Protein AF-A0A256Y3J3-F1 (afdb_monomer_lite)

Sequence (240 aa):
MWKKATSPLIAGVLYFAIIMGAISIILSVIYPFVEDSKNQIAINYARKNIADIDSIISSIALQEQDAAKIIDLYVSNGKYKIDEGKNAVYFQTNVSPNIFSTRFRTKTGNVFFGTQLNSESIEYDDYFILENSYLIVNISKKGNDENYQDINTSKIINSIYFKEKKLYLYQQNISIIPDNCIDQESGIGYVYLKEKGFFLPRAIAVARMIKANNNASFDIYFELPSDSDFLLIYLKNYNI

Radius of gyration: 27.64 Å; chains: 1; bounding box: 91×54×65 Å

Foldseek 3Di:
DDPPPPDVVNVVVVVVVVVVVVVVVVCVVVVLVVQQVQVVVQVVLQVVQVVVVVVVVVVVVPDDPPDDDDDDRDHGAWDWDQDVVQRDIHTDHDHDCVNDPALDWDDDPPDIDHHLLQWFWADDPFWIWTDAPFKTWIAGWAADPVGKDKAQQLPGTAWIQGPVVRDIDGSPPDQDAPPPLVPWSIAIFTKDWPDHGGSHQKTKIWTWGCQTPVRWTKIWIFIGGRPDNDTDTDIDPTDD

Structure (mmCIF, N/CA/C/O backbone):
data_AF-A0A256Y3J3-F1
#
_entry.id   AF-A0A256Y3J3-F1
#
loop_
_atom_site.group_PDB
_atom_site.id
_atom_site.type_symbol
_atom_site.label_atom_id
_atom_site.label_alt_id
_atom_site.label_comp_id
_atom_site.label_asym_id
_atom_site.label_entity_id
_atom_site.label_seq_id
_atom_site.pdbx_PDB_ins_code
_atom_site.Cartn_x
_atom_site.Cartn_y
_atom_site.Cartn_z
_atom_site.occupancy
_atom_site.B_iso_or_equiv
_atom_site.auth_seq_id
_atom_site.auth_comp_id
_atom_site.auth_asym_id
_atom_site.auth_atom_id
_atom_site.pdbx_PDB_model_num
ATOM 1 N N . MET A 1 1 ? -66.620 37.741 0.878 1.00 43.69 1 MET A N 1
ATOM 2 C CA . MET A 1 1 ? -66.212 37.276 2.225 1.00 43.69 1 MET A CA 1
ATOM 3 C C . MET A 1 1 ? -65.979 35.772 2.192 1.00 43.69 1 MET A C 1
ATOM 5 O O . MET A 1 1 ? -66.941 35.022 2.228 1.00 43.69 1 MET A O 1
ATOM 9 N N . TRP A 1 2 ? -64.731 35.318 2.076 1.00 42.31 2 TRP A N 1
ATOM 10 C CA . TRP A 1 2 ? -64.394 33.895 2.204 1.00 42.31 2 TRP A CA 1
ATOM 11 C C . TRP A 1 2 ? -63.902 33.641 3.631 1.00 42.31 2 TRP A C 1
ATOM 13 O O . TRP A 1 2 ? -62.757 33.945 3.959 1.00 42.31 2 TRP A O 1
ATOM 23 N N . LYS A 1 3 ? -64.771 33.116 4.501 1.00 51.88 3 LYS A N 1
ATOM 24 C CA . LYS A 1 3 ? -64.344 32.573 5.796 1.00 51.88 3 LYS A CA 1
ATOM 25 C C . LYS A 1 3 ? -63.744 31.190 5.545 1.00 51.88 3 LYS A C 1
ATOM 27 O O . LYS A 1 3 ? -64.473 30.215 5.402 1.00 51.88 3 LYS A O 1
ATOM 32 N N . LYS A 1 4 ? -62.413 31.106 5.485 1.00 51.19 4 LYS A N 1
ATOM 33 C CA . LYS A 1 4 ? -61.706 29.825 5.592 1.00 51.19 4 LYS A CA 1
ATOM 34 C C . LYS A 1 4 ? -61.768 29.374 7.051 1.00 51.19 4 LYS A C 1
ATOM 36 O O . LYS A 1 4 ? -60.967 29.810 7.868 1.00 51.19 4 LYS A O 1
ATOM 41 N N . ALA A 1 5 ? -62.730 28.520 7.378 1.00 52.66 5 ALA A N 1
ATOM 42 C CA . ALA A 1 5 ? -62.676 27.714 8.589 1.00 52.66 5 ALA A CA 1
ATOM 43 C C . ALA A 1 5 ? -61.784 26.498 8.299 1.00 52.66 5 ALA A C 1
ATOM 45 O O . ALA A 1 5 ? -62.268 25.410 7.998 1.00 52.66 5 ALA A O 1
ATOM 46 N N . THR A 1 6 ? -60.463 26.684 8.304 1.00 58.53 6 THR A N 1
ATOM 47 C CA . THR A 1 6 ? -59.546 25.542 8.396 1.00 58.53 6 THR A CA 1
ATOM 48 C C . THR A 1 6 ? -59.779 24.888 9.751 1.00 58.53 6 THR A C 1
ATOM 50 O O . THR A 1 6 ? -59.551 25.521 10.780 1.00 58.53 6 THR A O 1
ATOM 53 N N . SER A 1 7 ? -60.295 23.654 9.746 1.00 75.19 7 SER A N 1
ATOM 54 C CA . SER A 1 7 ? -60.542 22.873 10.961 1.00 75.19 7 SER A CA 1
ATOM 55 C C . SER A 1 7 ? -59.295 22.904 11.862 1.00 75.19 7 SER A C 1
ATOM 57 O O . SER A 1 7 ? -58.202 22.634 11.353 1.00 75.19 7 SER A O 1
ATOM 59 N N . PRO A 1 8 ? -59.420 23.209 13.170 1.00 80.50 8 PRO A N 1
ATOM 60 C CA . PRO A 1 8 ? -58.299 23.227 14.119 1.00 80.50 8 PRO A CA 1
ATOM 61 C C . PRO A 1 8 ? -57.437 21.958 14.069 1.00 80.50 8 PRO A C 1
ATOM 63 O O . PRO A 1 8 ? -56.230 22.004 14.293 1.00 80.50 8 PRO A O 1
ATOM 66 N N . LEU A 1 9 ? -58.051 20.835 13.695 1.00 80.62 9 LEU A N 1
ATOM 67 C CA . LEU A 1 9 ? -57.404 19.540 13.520 1.00 80.62 9 LEU A CA 1
ATOM 68 C C . LEU A 1 9 ? -56.400 19.548 12.349 1.00 80.62 9 LEU A C 1
ATOM 70 O O . LEU A 1 9 ? -55.283 19.061 12.490 1.00 80.62 9 LEU A O 1
ATOM 74 N N . ILE A 1 10 ? -56.751 20.179 11.223 1.00 82.75 10 ILE A N 1
ATOM 75 C CA . ILE A 1 10 ? -55.871 20.312 10.047 1.00 82.75 10 ILE A CA 1
ATOM 76 C C . ILE A 1 10 ? -54.679 21.221 10.375 1.00 82.75 10 ILE A C 1
ATOM 78 O O . ILE A 1 10 ? -53.546 20.910 10.011 1.00 82.75 10 ILE A O 1
ATOM 82 N N . ALA A 1 11 ? -54.919 22.320 11.098 1.00 84.50 11 ALA A N 1
ATOM 83 C CA . ALA A 1 11 ? -53.854 23.220 11.535 1.00 84.50 11 ALA A CA 1
ATOM 84 C C . ALA A 1 11 ? -52.878 22.527 12.508 1.00 84.50 11 ALA A C 1
ATOM 86 O O . ALA A 1 11 ? -51.666 22.685 12.372 1.00 84.50 11 ALA A O 1
ATOM 87 N N . GLY A 1 12 ? -53.392 21.712 13.437 1.00 90.56 12 GLY A N 1
ATOM 88 C CA . GLY A 1 12 ? -52.572 20.931 14.368 1.00 90.56 12 GLY A CA 1
ATOM 89 C C . GLY A 1 12 ? -51.685 19.894 13.672 1.00 90.56 12 GLY A C 1
ATOM 90 O O . GLY A 1 12 ? -50.496 19.805 13.973 1.00 90.56 12 GLY A O 1
ATOM 91 N N . VAL A 1 13 ? -52.229 19.161 12.692 1.00 90.75 13 VAL A N 1
ATOM 92 C CA . VAL A 1 13 ? -51.455 18.187 11.899 1.00 90.75 13 VAL A CA 1
ATOM 93 C C . VAL A 1 13 ? -50.355 18.880 11.094 1.00 90.75 13 VAL A C 1
ATOM 95 O O . VAL A 1 13 ? -49.221 18.403 11.074 1.00 90.75 13 VAL A O 1
ATOM 98 N N . LEU A 1 14 ? -50.654 20.025 10.472 1.00 89.38 14 LEU A N 1
ATOM 99 C CA . LEU A 1 14 ? -49.665 20.780 9.701 1.00 89.38 14 LEU A CA 1
ATOM 100 C C . LEU A 1 14 ? -48.525 21.297 10.592 1.00 89.38 14 LEU A C 1
ATOM 102 O O . LEU A 1 14 ? -47.359 21.181 10.225 1.00 89.38 14 LEU A O 1
ATOM 106 N N . TYR A 1 15 ? -48.847 21.817 11.778 1.00 94.62 15 TYR A N 1
ATOM 107 C CA . TYR A 1 15 ? -47.847 22.267 12.748 1.00 94.62 15 TYR A CA 1
ATOM 108 C C . TYR A 1 15 ? -46.927 21.122 13.195 1.00 94.62 15 TYR A C 1
ATOM 110 O O . TYR A 1 15 ? -45.704 21.268 13.197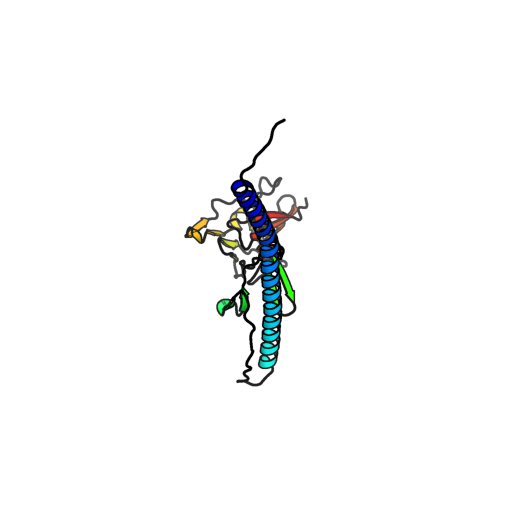 1.00 94.62 15 TYR A O 1
ATOM 118 N N . PHE A 1 16 ? -47.501 19.956 13.498 1.00 95.12 16 PHE A N 1
ATOM 119 C CA . PHE A 1 16 ? -4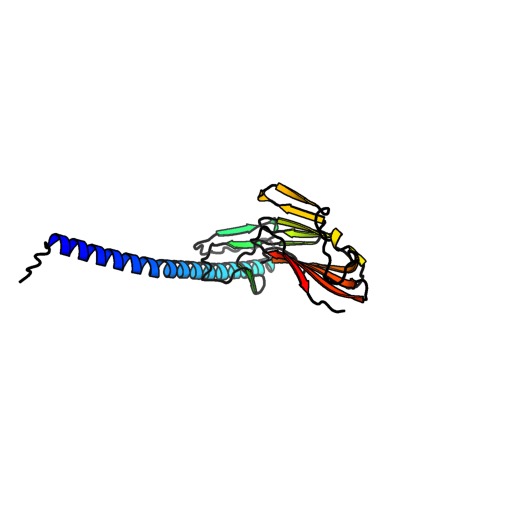6.727 18.772 13.866 1.00 95.12 16 PHE A CA 1
ATOM 120 C C . PHE A 1 16 ? -45.820 18.294 12.724 1.00 95.12 16 PHE A C 1
ATOM 122 O O . PHE A 1 16 ? -44.653 17.978 12.954 1.00 95.12 16 PHE A O 1
ATOM 129 N N . ALA A 1 17 ? -46.320 18.302 11.484 1.00 94.69 17 ALA A N 1
ATOM 130 C CA . ALA A 1 17 ? -45.533 17.950 10.306 1.00 94.69 17 ALA A CA 1
ATOM 131 C C . ALA A 1 17 ? -44.342 18.901 10.101 1.00 94.69 17 ALA A C 1
ATOM 133 O O . ALA A 1 17 ? -43.240 18.444 9.801 1.00 94.69 17 ALA A O 1
ATOM 134 N N . ILE A 1 18 ? -44.533 20.207 10.321 1.00 95.56 18 ILE A N 1
ATOM 135 C CA . ILE A 1 18 ? -43.453 21.201 10.239 1.00 95.56 18 ILE A CA 1
ATOM 136 C C . ILE A 1 18 ? -42.392 20.944 11.317 1.00 95.56 18 ILE A C 1
ATOM 138 O O . ILE A 1 18 ? -41.203 20.958 11.004 1.00 95.56 18 ILE A O 1
ATOM 142 N N . ILE A 1 19 ? -42.794 20.658 12.562 1.00 97.00 19 ILE A N 1
ATOM 143 C CA . ILE A 1 19 ? -41.848 20.344 13.646 1.00 97.00 19 ILE A CA 1
ATOM 144 C C . ILE A 1 19 ? -41.060 19.072 13.336 1.00 97.00 19 ILE A C 1
ATOM 146 O O . ILE A 1 19 ? -39.834 19.074 13.436 1.00 97.00 19 ILE A O 1
ATOM 150 N N . MET A 1 20 ? -41.740 17.995 12.935 1.00 95.94 20 MET A N 1
ATOM 151 C CA . MET A 1 20 ? -41.073 16.741 12.578 1.00 95.94 20 MET A CA 1
ATOM 152 C C . MET A 1 20 ? -40.119 16.928 11.396 1.00 95.94 20 MET A C 1
ATOM 154 O O . MET A 1 20 ? -39.011 16.387 11.408 1.00 95.94 20 MET A O 1
ATOM 158 N N . GLY A 1 21 ? -40.506 17.746 10.413 1.00 96.12 21 GLY A N 1
ATOM 159 C CA . GLY A 1 21 ? -39.636 18.147 9.311 1.00 96.12 21 GLY A CA 1
ATOM 160 C C . GLY A 1 21 ? -38.391 18.888 9.801 1.00 96.12 21 GLY A C 1
ATOM 161 O O . GLY A 1 21 ? -37.277 18.515 9.441 1.00 96.12 21 GLY A O 1
ATOM 162 N N . ALA A 1 22 ? -38.556 19.878 10.680 1.00 95.75 22 ALA A N 1
ATOM 163 C CA . ALA A 1 22 ? -37.445 20.642 11.243 1.00 95.75 22 ALA A CA 1
ATOM 164 C C . ALA A 1 22 ? -36.471 19.758 12.043 1.00 95.75 22 ALA A C 1
ATOM 166 O O . ALA A 1 22 ? -35.262 19.833 11.829 1.00 95.75 22 ALA A O 1
ATOM 167 N N . ILE A 1 23 ? -36.983 18.874 12.908 1.00 95.50 23 ILE A N 1
ATOM 168 C CA . ILE A 1 23 ? -36.160 17.925 13.678 1.00 95.50 23 ILE A CA 1
ATOM 169 C C . ILE A 1 23 ? -35.392 16.994 12.735 1.00 95.50 23 ILE A C 1
ATOM 171 O O . ILE A 1 23 ? -34.198 16.775 12.928 1.00 95.50 23 ILE A O 1
ATOM 175 N N . SER A 1 24 ? -36.051 16.484 11.693 1.00 95.31 24 SER A N 1
ATOM 176 C CA . SER A 1 24 ? -35.421 15.580 10.724 1.00 95.31 24 SER A CA 1
ATOM 177 C C . SER A 1 24 ? -34.282 16.261 9.964 1.00 95.31 24 SER A C 1
ATOM 179 O O . SER A 1 24 ? -33.221 15.662 9.785 1.00 95.31 24 SER A O 1
ATOM 181 N N . ILE A 1 25 ? -34.457 17.528 9.571 1.00 93.75 25 ILE A N 1
ATOM 182 C CA . ILE A 1 25 ? -33.403 18.316 8.917 1.00 93.75 25 ILE A CA 1
ATOM 183 C C . ILE A 1 25 ? -32.220 18.512 9.870 1.00 93.75 25 ILE A C 1
ATOM 185 O O . ILE A 1 25 ? -31.079 18.262 9.489 1.00 93.75 25 ILE A O 1
ATOM 189 N N . ILE A 1 26 ? -32.484 18.899 11.122 1.00 94.50 26 ILE A N 1
ATOM 190 C CA . ILE A 1 26 ? -31.440 19.110 12.135 1.00 94.50 26 ILE A CA 1
ATOM 191 C C . ILE A 1 26 ? -30.650 17.822 12.380 1.00 94.50 26 ILE A C 1
ATOM 193 O O . ILE A 1 26 ? -29.421 17.844 12.345 1.00 94.50 26 ILE A O 1
ATOM 197 N N . LEU A 1 27 ? -31.331 16.692 12.586 1.00 93.12 27 LEU A N 1
ATOM 198 C CA . LEU A 1 27 ? -30.672 15.400 12.791 1.00 93.12 27 LEU A CA 1
ATOM 199 C C . LEU A 1 27 ? -29.821 15.003 11.583 1.00 93.12 27 LEU A C 1
ATOM 201 O O . LEU A 1 27 ? -28.698 14.540 11.766 1.00 93.12 27 LEU A O 1
ATOM 205 N N . SER A 1 28 ? -30.310 15.249 10.366 1.00 91.88 28 SER A N 1
ATOM 206 C CA . SER A 1 28 ? -29.567 14.954 9.134 1.00 91.88 28 SER A CA 1
ATOM 207 C C . SER A 1 28 ? -28.271 15.766 9.014 1.00 91.88 28 SER A C 1
ATOM 209 O O . SER A 1 28 ? -27.303 15.281 8.437 1.00 91.88 28 SER A O 1
ATOM 211 N N . VAL A 1 29 ? -28.229 16.978 9.579 1.00 90.94 29 VAL A N 1
ATOM 212 C CA . VAL A 1 29 ? -27.034 17.840 9.579 1.00 90.94 29 VAL A CA 1
ATOM 213 C C . VAL A 1 29 ? -26.093 17.515 10.744 1.00 90.94 29 VAL A C 1
ATOM 215 O O . VAL A 1 29 ? -24.879 17.472 10.561 1.00 90.94 29 VAL A O 1
ATOM 218 N N . ILE A 1 30 ? -26.625 17.272 11.946 1.00 92.75 30 ILE A N 1
ATOM 219 C CA . ILE A 1 30 ? -25.812 17.061 13.155 1.00 92.75 30 ILE A CA 1
ATOM 220 C C . ILE A 1 30 ? -25.186 15.664 13.183 1.00 92.75 30 ILE A C 1
ATOM 222 O O . ILE A 1 30 ? -24.037 15.516 13.598 1.00 92.75 30 ILE A O 1
ATOM 226 N N . TYR A 1 31 ? -25.916 14.637 12.748 1.00 90.94 31 TYR A N 1
ATOM 227 C CA . TYR A 1 31 ? -25.446 13.254 12.799 1.00 90.94 31 TYR A CA 1
ATOM 228 C C . TYR A 1 31 ? -24.086 13.024 12.108 1.00 90.94 31 TYR A C 1
ATOM 230 O O . TYR A 1 31 ? -23.195 12.491 12.775 1.00 90.94 31 TYR A O 1
ATOM 238 N N . PRO A 1 32 ? -23.852 13.454 10.846 1.00 89.19 32 PRO A N 1
ATOM 239 C CA . PRO A 1 32 ? -22.548 13.268 10.203 1.00 89.19 32 PRO A CA 1
ATOM 240 C C . PRO A 1 32 ? -21.420 13.994 10.945 1.00 89.19 32 PRO A C 1
ATOM 242 O O . PRO A 1 32 ? -20.335 13.442 11.090 1.00 89.19 32 PRO A O 1
ATOM 245 N N . PHE A 1 33 ? -21.681 15.183 11.499 1.00 88.31 33 PHE A N 1
ATOM 246 C CA . PHE A 1 33 ? -20.686 15.927 12.275 1.00 88.31 33 PHE A CA 1
ATOM 247 C C . PHE A 1 33 ? -20.278 15.198 13.567 1.00 88.31 33 PHE A C 1
ATOM 249 O O . PHE A 1 33 ? -19.095 15.142 13.918 1.00 88.31 33 PHE A O 1
ATOM 256 N N . VAL A 1 34 ? -21.251 14.622 14.281 1.00 89.56 34 VAL A N 1
ATOM 257 C CA . VAL A 1 34 ? -20.991 13.835 15.496 1.00 89.56 34 VAL A CA 1
ATOM 258 C C . VAL A 1 34 ? -20.195 12.575 15.161 1.00 89.56 34 VAL A C 1
ATOM 260 O O . VAL A 1 34 ? -19.263 12.233 15.889 1.00 89.56 34 VAL A O 1
ATOM 263 N N . GLU A 1 35 ? -20.530 11.903 14.062 1.00 88.81 35 GLU A N 1
ATOM 264 C CA . GLU A 1 35 ? -19.827 10.698 13.625 1.00 88.81 35 GLU A CA 1
ATOM 265 C C . GLU A 1 35 ? -18.385 11.001 13.193 1.00 88.81 35 GLU A C 1
ATOM 267 O O . GLU A 1 35 ? -17.448 10.332 13.634 1.00 88.81 35 GLU A O 1
ATOM 272 N N . ASP A 1 36 ? -18.174 12.073 12.428 1.00 88.31 36 ASP A N 1
ATOM 273 C CA . ASP A 1 36 ? -16.837 12.522 12.038 1.00 88.31 36 ASP A CA 1
ATOM 274 C C . ASP A 1 36 ? -15.989 12.894 13.264 1.00 88.31 36 ASP A C 1
ATOM 276 O O . ASP A 1 36 ? -14.815 12.525 13.348 1.00 88.31 36 ASP A O 1
ATOM 280 N N . SER A 1 37 ? -16.595 13.541 14.265 1.00 88.69 37 SER A N 1
ATOM 281 C CA . SER A 1 37 ? -15.929 13.870 15.532 1.00 88.69 37 SER A CA 1
ATOM 282 C C . SER A 1 37 ? -15.516 12.615 16.306 1.00 88.69 37 SER A C 1
ATOM 284 O O . SER A 1 37 ? -14.381 12.523 16.776 1.00 88.69 37 SER A O 1
ATOM 286 N N . LYS A 1 38 ? -16.399 11.611 16.406 1.00 89.38 38 LYS A N 1
ATOM 287 C CA . LYS A 1 38 ? -16.073 10.319 17.036 1.00 89.38 38 LYS A CA 1
ATOM 288 C C . LYS A 1 38 ? -14.922 9.616 16.319 1.00 89.38 38 LYS A C 1
ATOM 290 O O . LYS A 1 38 ? -14.022 9.105 16.983 1.00 89.38 38 LYS A O 1
ATOM 295 N N . ASN A 1 39 ? -14.919 9.630 14.988 1.00 88.81 39 ASN A N 1
ATOM 296 C CA . ASN A 1 39 ? -13.865 9.019 14.179 1.00 88.81 39 ASN A CA 1
ATOM 297 C C . ASN A 1 39 ? -12.517 9.736 14.347 1.00 88.81 39 ASN A C 1
ATOM 299 O O . ASN A 1 39 ? -11.489 9.080 14.509 1.00 88.81 39 ASN A O 1
ATOM 303 N N . GLN A 1 40 ? -12.500 11.071 14.392 1.00 88.88 40 GLN A N 1
ATOM 304 C CA . GLN A 1 40 ? -11.277 11.834 14.668 1.00 88.88 40 GLN A CA 1
ATOM 305 C C . GLN A 1 40 ? -10.718 11.543 16.065 1.00 88.88 40 GLN A C 1
ATOM 307 O O . GLN A 1 40 ? -9.516 11.319 16.217 1.00 88.88 40 GLN A O 1
ATOM 312 N N . ILE A 1 41 ? -11.587 11.499 17.078 1.00 90.06 41 ILE A N 1
ATOM 313 C CA . ILE A 1 41 ? -11.208 11.133 18.447 1.00 90.06 41 ILE A CA 1
ATOM 314 C C . ILE A 1 41 ? -10.616 9.719 18.468 1.00 90.06 41 ILE A C 1
ATOM 316 O O . ILE A 1 41 ? -9.539 9.512 19.029 1.00 90.06 41 ILE A O 1
ATOM 320 N N . ALA A 1 42 ? -11.272 8.765 17.803 1.00 90.19 42 ALA A N 1
ATOM 321 C CA . ALA A 1 42 ? -10.811 7.387 17.716 1.00 90.19 42 ALA A CA 1
ATOM 322 C C . ALA A 1 42 ? -9.408 7.277 17.102 1.00 90.19 42 ALA A C 1
ATOM 324 O O . ALA A 1 42 ? -8.535 6.594 17.635 1.00 90.19 42 ALA A O 1
ATOM 325 N N . ILE A 1 43 ? -9.163 8.015 16.021 1.00 90.00 43 ILE A N 1
ATOM 326 C CA . ILE A 1 43 ? -7.875 8.050 15.323 1.00 90.00 43 ILE A CA 1
ATOM 327 C C . ILE A 1 43 ? -6.787 8.701 16.169 1.00 90.00 43 ILE A C 1
ATOM 329 O O . ILE A 1 43 ? -5.654 8.223 16.177 1.00 90.00 43 ILE A O 1
ATOM 333 N N . ASN A 1 44 ? -7.107 9.767 16.899 1.00 89.94 44 ASN A N 1
ATOM 334 C CA . ASN A 1 44 ? -6.146 10.417 17.784 1.00 89.94 44 ASN A CA 1
ATOM 335 C C . ASN A 1 44 ? -5.740 9.497 18.941 1.00 89.94 44 ASN A C 1
ATOM 337 O O . ASN A 1 44 ? -4.546 9.375 19.221 1.00 89.94 44 ASN A O 1
ATOM 341 N N . TYR A 1 45 ? -6.695 8.788 19.553 1.00 91.56 45 TYR A N 1
ATOM 342 C CA . TYR A 1 45 ? -6.376 7.752 20.537 1.00 91.56 45 TYR A CA 1
ATOM 343 C C . TYR A 1 45 ? -5.565 6.617 19.922 1.00 91.56 45 TYR A C 1
ATOM 345 O O . TYR A 1 45 ? -4.577 6.195 20.512 1.00 91.56 45 TYR A O 1
ATOM 353 N N . ALA A 1 46 ? -5.912 6.169 18.715 1.00 92.00 46 ALA A N 1
ATOM 354 C CA . ALA A 1 46 ? -5.163 5.124 18.038 1.00 92.00 46 ALA A CA 1
ATOM 355 C C . ALA A 1 46 ? -3.711 5.527 17.755 1.00 92.00 46 ALA A C 1
ATOM 357 O O . ALA A 1 46 ? -2.805 4.745 18.026 1.00 92.00 46 ALA A O 1
ATOM 358 N N . ARG A 1 47 ? -3.478 6.752 17.268 1.00 90.62 47 ARG A N 1
ATOM 359 C CA . ARG A 1 47 ? -2.129 7.299 17.054 1.00 90.62 47 ARG A CA 1
ATOM 360 C C . ARG A 1 47 ? -1.332 7.345 18.350 1.00 90.62 47 ARG A C 1
ATOM 362 O O . ARG A 1 47 ? -0.183 6.920 18.351 1.00 90.62 47 ARG A O 1
ATOM 369 N N . LYS A 1 48 ? -1.948 7.829 19.434 1.00 91.31 48 LYS A N 1
ATOM 370 C CA . LYS A 1 48 ? -1.315 7.862 20.754 1.00 91.31 48 LYS A CA 1
ATOM 371 C C . LYS A 1 48 ? -0.956 6.450 21.222 1.00 91.31 48 LYS A C 1
ATOM 373 O O . LYS A 1 48 ? 0.204 6.189 21.487 1.00 91.31 48 LYS A O 1
ATOM 378 N N . ASN A 1 49 ? -1.917 5.531 21.214 1.00 93.12 49 ASN A N 1
ATOM 379 C CA . ASN A 1 49 ? -1.717 4.144 21.629 1.00 93.12 49 ASN A CA 1
ATOM 380 C C . ASN A 1 49 ? -0.610 3.443 20.822 1.00 93.12 49 ASN A C 1
ATOM 382 O O . ASN A 1 49 ? 0.201 2.732 21.397 1.00 93.12 49 ASN A O 1
ATOM 386 N N . ILE A 1 50 ? -0.555 3.631 19.497 1.00 92.75 50 ILE A N 1
ATOM 387 C CA . ILE A 1 50 ? 0.498 3.032 18.659 1.00 92.75 50 ILE A CA 1
ATOM 388 C C . ILE A 1 50 ? 1.871 3.655 18.957 1.00 92.75 50 ILE A C 1
ATOM 390 O O . ILE A 1 50 ? 2.861 2.931 18.993 1.00 92.75 50 ILE A O 1
ATOM 394 N N . ALA A 1 51 ? 1.944 4.964 19.209 1.00 91.12 51 ALA A N 1
ATOM 395 C CA . ALA A 1 51 ? 3.188 5.611 19.630 1.00 91.12 51 ALA A CA 1
ATOM 396 C C . ALA A 1 51 ? 3.646 5.136 21.022 1.00 91.12 51 ALA A C 1
ATOM 398 O O . ALA A 1 51 ? 4.833 4.887 21.227 1.00 91.12 51 ALA A O 1
ATOM 399 N N . ASP A 1 52 ? 2.709 4.954 21.955 1.00 91.75 52 ASP A N 1
ATOM 400 C CA . ASP A 1 52 ? 2.982 4.412 23.288 1.00 91.75 52 ASP A CA 1
ATOM 401 C C . ASP A 1 52 ? 3.493 2.961 23.187 1.00 91.75 52 ASP A C 1
ATOM 403 O O . ASP A 1 52 ? 4.470 2.601 23.845 1.00 91.75 52 ASP A O 1
ATOM 407 N N . ILE A 1 53 ? 2.905 2.146 22.298 1.00 91.75 53 ILE A N 1
ATOM 408 C CA . ILE A 1 53 ? 3.388 0.792 21.982 1.00 91.75 53 ILE A CA 1
ATOM 409 C C . ILE A 1 53 ? 4.818 0.834 21.421 1.00 91.75 53 ILE A C 1
ATOM 411 O O . ILE A 1 53 ? 5.670 0.109 21.925 1.00 91.75 53 ILE A O 1
ATOM 415 N N . ASP A 1 54 ? 5.109 1.678 20.425 1.00 91.19 54 ASP A N 1
ATOM 416 C CA . ASP A 1 54 ? 6.455 1.801 19.830 1.00 91.19 54 ASP A CA 1
ATOM 417 C C . ASP A 1 54 ? 7.507 2.216 20.871 1.00 91.19 54 ASP A C 1
ATOM 419 O O . ASP A 1 54 ? 8.587 1.623 20.952 1.00 91.19 54 ASP A O 1
ATOM 423 N N . SER A 1 55 ? 7.170 3.177 21.738 1.00 90.38 55 SER A N 1
ATOM 424 C CA . SER A 1 55 ? 8.038 3.605 22.839 1.00 90.38 55 SER A CA 1
ATOM 425 C C . SER A 1 55 ? 8.306 2.470 23.829 1.00 90.38 55 SER A C 1
ATOM 427 O O . SER A 1 55 ? 9.447 2.255 24.249 1.00 90.38 55 SER A O 1
ATOM 429 N N . ILE A 1 56 ? 7.273 1.701 24.177 1.00 90.44 56 ILE A N 1
ATOM 430 C CA . ILE A 1 56 ? 7.393 0.591 25.119 1.00 90.44 56 ILE A CA 1
ATOM 431 C C . ILE A 1 56 ? 8.191 -0.564 24.518 1.00 90.44 56 ILE A C 1
ATOM 433 O O . ILE A 1 56 ? 9.112 -1.039 25.185 1.00 90.44 56 ILE A O 1
ATOM 437 N N . ILE A 1 57 ? 7.924 -0.953 23.269 1.00 88.69 57 ILE A N 1
ATOM 438 C CA . ILE A 1 57 ? 8.705 -1.964 22.541 1.00 88.69 57 ILE A CA 1
ATOM 439 C C . ILE A 1 57 ? 10.176 -1.549 22.491 1.00 88.69 57 ILE A C 1
ATOM 441 O O . ILE A 1 57 ? 11.046 -2.334 22.861 1.00 88.69 57 ILE A O 1
ATOM 445 N N . SER A 1 58 ? 10.453 -0.294 22.128 1.00 88.44 58 SER A N 1
ATOM 446 C CA . SER A 1 58 ? 11.819 0.239 22.097 1.00 88.44 58 SER A CA 1
ATOM 447 C C . SER A 1 58 ? 12.487 0.184 23.473 1.00 88.44 58 SER A C 1
ATOM 449 O O . SER A 1 58 ? 13.663 -0.147 23.579 1.00 88.44 58 SER A O 1
ATOM 451 N N . SER A 1 59 ? 11.741 0.464 24.547 1.00 88.25 59 SER A N 1
ATOM 452 C CA . SER A 1 59 ? 12.271 0.395 25.912 1.00 88.25 59 SER A CA 1
ATOM 453 C C . SER A 1 59 ? 12.558 -1.034 26.381 1.00 88.25 59 SER A C 1
ATOM 455 O O . SER A 1 59 ? 13.534 -1.238 27.092 1.00 88.25 59 SER A O 1
ATOM 457 N N . ILE A 1 60 ? 11.732 -2.011 25.988 1.00 89.06 60 ILE A N 1
ATOM 458 C CA . ILE A 1 60 ? 11.913 -3.429 26.330 1.00 89.06 60 ILE A CA 1
ATOM 459 C C . ILE A 1 60 ? 13.086 -4.013 25.542 1.00 89.06 60 ILE A C 1
ATOM 461 O O . ILE A 1 60 ? 13.877 -4.759 26.103 1.00 89.06 60 ILE A O 1
ATOM 465 N N . ALA A 1 61 ? 13.259 -3.619 24.277 1.00 86.75 61 ALA A N 1
ATOM 466 C CA . ALA A 1 61 ? 14.380 -4.061 23.447 1.00 86.75 61 ALA A CA 1
ATOM 467 C C . ALA A 1 61 ? 15.762 -3.658 24.005 1.00 86.75 61 ALA A C 1
ATOM 469 O O . ALA A 1 61 ? 16.768 -4.252 23.629 1.00 86.75 61 ALA A O 1
ATOM 470 N N . LEU A 1 62 ? 15.814 -2.653 24.888 1.00 89.31 62 LEU A N 1
ATOM 471 C CA . LEU A 1 62 ? 17.026 -2.214 25.591 1.00 89.31 62 LEU A CA 1
ATOM 472 C C . LEU A 1 62 ? 17.202 -2.862 26.977 1.00 89.31 62 LEU A C 1
ATOM 474 O O . LEU A 1 62 ? 18.230 -2.645 27.616 1.00 89.31 62 LEU A O 1
ATOM 478 N N . GLN A 1 63 ? 16.198 -3.589 27.470 1.00 89.50 63 GLN A N 1
ATOM 479 C CA . GLN A 1 63 ? 16.225 -4.262 28.768 1.00 89.50 63 GLN A CA 1
ATOM 480 C C . GLN A 1 63 ? 16.730 -5.706 28.629 1.00 89.50 63 GLN A C 1
ATOM 482 O O . GLN A 1 63 ? 16.914 -6.220 27.527 1.00 89.50 63 GLN A O 1
ATOM 487 N N . GLU A 1 64 ? 17.002 -6.349 29.764 1.00 84.00 64 GLU A N 1
ATOM 488 C CA . GLU A 1 64 ? 17.429 -7.748 29.800 1.00 84.00 64 GLU A CA 1
ATOM 489 C C . GLU A 1 64 ? 16.330 -8.695 29.291 1.00 84.00 64 GLU A C 1
ATOM 491 O O . GLU A 1 64 ? 15.143 -8.353 29.228 1.00 84.00 64 GLU A O 1
ATOM 496 N N . GLN A 1 65 ? 16.749 -9.905 28.924 1.00 77.44 65 GLN A N 1
ATOM 497 C CA . GLN A 1 65 ? 15.860 -10.985 28.513 1.00 77.44 65 GLN A CA 1
ATOM 498 C C . GLN A 1 65 ? 14.786 -11.214 29.600 1.00 77.44 65 GLN A C 1
ATOM 500 O O . GLN A 1 65 ? 15.105 -11.211 30.784 1.00 77.44 65 GLN A O 1
ATOM 505 N N . ASP A 1 66 ? 13.522 -11.365 29.188 1.00 80.94 66 ASP A N 1
ATOM 506 C CA . ASP A 1 66 ? 12.311 -11.511 30.029 1.00 80.94 66 ASP A CA 1
ATOM 507 C C . ASP A 1 66 ? 11.670 -10.223 30.588 1.00 80.94 66 ASP A C 1
ATOM 509 O O . ASP A 1 66 ? 10.693 -10.285 31.342 1.00 80.94 66 ASP A O 1
ATOM 513 N N . ALA A 1 67 ? 12.124 -9.036 30.177 1.00 83.75 67 ALA A N 1
ATOM 514 C CA . ALA A 1 67 ? 11.422 -7.798 30.506 1.00 83.75 67 ALA A CA 1
ATOM 515 C C . ALA A 1 67 ? 10.026 -7.724 29.848 1.00 83.75 67 ALA A C 1
ATOM 517 O O . ALA A 1 67 ? 9.880 -7.796 28.628 1.00 83.75 67 ALA A O 1
ATOM 518 N N . ALA A 1 68 ? 8.988 -7.514 30.662 1.00 84.56 68 ALA A N 1
ATOM 519 C CA . ALA A 1 68 ? 7.609 -7.338 30.213 1.00 84.56 68 ALA A CA 1
ATOM 520 C C . ALA A 1 68 ? 7.017 -6.028 30.751 1.00 84.56 68 ALA A C 1
ATOM 522 O O . ALA A 1 68 ? 7.311 -5.609 31.873 1.00 84.56 68 ALA A O 1
ATOM 523 N N . LYS A 1 69 ? 6.143 -5.385 29.966 1.00 85.00 69 LYS A N 1
ATOM 524 C CA . LYS A 1 69 ? 5.361 -4.218 30.401 1.00 85.00 69 LYS A CA 1
ATOM 525 C C . LYS A 1 69 ? 3.896 -4.381 30.026 1.00 85.00 69 LYS A C 1
ATOM 527 O O . LYS A 1 69 ? 3.573 -4.937 28.980 1.00 85.00 69 LYS A O 1
ATOM 532 N N . ILE A 1 70 ? 3.024 -3.870 30.888 1.00 86.00 70 ILE A N 1
ATOM 533 C CA . ILE A 1 70 ? 1.577 -3.825 30.670 1.00 86.00 70 ILE A CA 1
ATOM 534 C C . ILE A 1 70 ? 1.227 -2.460 30.078 1.00 86.00 70 ILE A C 1
ATOM 536 O O . ILE A 1 70 ? 1.753 -1.440 30.525 1.00 86.00 70 ILE A O 1
ATOM 540 N N . ILE A 1 71 ? 0.353 -2.454 29.071 1.00 85.25 71 ILE A N 1
ATOM 541 C CA . ILE A 1 71 ? -0.133 -1.241 28.410 1.00 85.25 71 ILE A CA 1
ATOM 542 C C . ILE A 1 71 ? -1.655 -1.249 28.443 1.00 85.25 71 ILE A C 1
ATOM 544 O O . ILE A 1 71 ? -2.282 -2.188 27.951 1.00 85.25 71 ILE A O 1
ATOM 548 N N . ASP A 1 72 ? -2.238 -0.171 28.956 1.00 86.44 72 ASP A N 1
ATOM 549 C CA . ASP A 1 72 ? -3.673 0.061 28.879 1.00 86.44 72 ASP A CA 1
ATOM 550 C C . ASP A 1 72 ? -4.002 0.775 27.568 1.00 86.44 72 ASP A C 1
ATOM 552 O O . ASP A 1 72 ? -3.677 1.947 27.367 1.00 86.44 72 ASP A O 1
ATOM 556 N N . LEU A 1 73 ? -4.647 0.058 26.650 1.00 85.56 73 LEU A N 1
ATOM 557 C CA . LEU A 1 73 ? -5.045 0.601 25.356 1.00 85.56 73 LEU A CA 1
ATOM 558 C C . LEU A 1 73 ? -6.488 1.088 25.411 1.00 85.56 73 LEU A C 1
ATOM 560 O O . LEU A 1 73 ? -7.413 0.322 25.684 1.00 85.56 73 LEU A O 1
ATOM 564 N N . TYR A 1 74 ? -6.702 2.356 25.064 1.00 83.75 74 TYR A N 1
ATOM 565 C CA . TYR A 1 74 ? -8.056 2.851 24.851 1.00 83.75 74 TYR A CA 1
ATOM 566 C C . TYR A 1 74 ? -8.563 2.428 23.470 1.00 83.75 74 TYR A C 1
ATOM 568 O O . TYR A 1 74 ? -8.161 2.991 22.448 1.00 83.75 74 TYR A O 1
ATOM 576 N N . VAL A 1 75 ? -9.444 1.430 23.430 1.00 79.06 75 VAL A N 1
ATOM 577 C CA . VAL A 1 75 ? -10.057 0.965 22.183 1.00 79.06 75 VAL A CA 1
ATOM 578 C C . VAL A 1 75 ? -11.335 1.757 21.923 1.00 79.06 75 VAL A C 1
ATOM 580 O O . VAL A 1 75 ? -12.306 1.682 22.669 1.00 79.06 75 VAL A O 1
ATOM 583 N N . SER A 1 76 ? -11.319 2.530 20.845 1.00 80.38 76 SER A N 1
ATOM 584 C CA . SER A 1 76 ? -12.463 3.286 20.331 1.00 80.38 76 SER A CA 1
ATOM 585 C C . SER A 1 76 ? -13.041 2.592 19.086 1.00 80.38 76 SER A C 1
ATOM 587 O O . SER A 1 76 ? -12.755 1.419 18.853 1.00 80.38 76 SER A O 1
ATOM 589 N N . ASN A 1 77 ? -13.868 3.279 18.288 1.00 84.56 77 ASN A N 1
ATOM 590 C CA . ASN A 1 77 ? -14.479 2.733 17.070 1.00 84.56 77 ASN A CA 1
ATOM 591 C C . ASN A 1 77 ? -13.406 2.245 16.071 1.00 84.56 77 ASN A C 1
ATOM 593 O O . ASN A 1 77 ? -12.854 3.043 15.315 1.00 84.56 77 ASN A O 1
ATOM 597 N N . GLY A 1 78 ? -13.071 0.951 16.101 1.00 86.94 78 GLY A N 1
ATOM 598 C CA . GLY A 1 78 ? -12.019 0.327 15.294 1.00 86.94 78 GLY A CA 1
ATOM 599 C C . GLY A 1 78 ? -11.484 -0.963 15.918 1.00 86.94 78 GLY A C 1
ATOM 600 O O . GLY A 1 78 ? -12.064 -1.505 16.859 1.00 86.94 78 GLY A O 1
ATOM 601 N N . LYS A 1 79 ? -10.399 -1.502 15.355 1.00 91.38 79 LYS A N 1
ATOM 602 C CA . LYS A 1 79 ? -9.801 -2.778 15.777 1.00 91.38 79 LYS A CA 1
ATOM 603 C C . LYS A 1 79 ? -8.282 -2.707 15.722 1.00 91.38 79 LYS A C 1
ATOM 605 O O . LYS A 1 79 ? -7.727 -2.295 14.706 1.00 91.38 79 LYS A O 1
ATOM 610 N N . TYR A 1 80 ? -7.629 -3.168 16.783 1.00 91.62 80 TYR A N 1
ATOM 611 C CA . TYR A 1 80 ? -6.206 -3.489 16.748 1.00 91.62 80 TYR A CA 1
ATOM 612 C C . TYR A 1 80 ? -6.010 -4.875 16.149 1.00 91.62 80 TYR A C 1
ATOM 614 O O . TYR A 1 80 ? -6.782 -5.795 16.425 1.00 91.62 80 TYR A O 1
ATOM 622 N N . LYS A 1 81 ? -4.985 -5.013 15.319 1.00 92.38 81 LYS A N 1
ATOM 623 C CA . LYS A 1 81 ? -4.571 -6.273 14.718 1.00 92.38 81 LYS A CA 1
ATOM 624 C C . LYS A 1 81 ? -3.068 -6.422 14.864 1.00 92.38 81 LYS A C 1
ATOM 626 O O . LYS A 1 81 ? -2.330 -5.442 14.764 1.00 92.38 81 LYS A O 1
ATOM 631 N N . ILE A 1 82 ? -2.656 -7.659 15.087 1.00 92.12 82 ILE A N 1
ATOM 632 C CA . ILE A 1 82 ? -1.265 -8.087 15.062 1.00 92.12 82 ILE A CA 1
ATOM 633 C C . ILE A 1 82 ? -1.145 -8.998 13.848 1.00 92.12 82 ILE A C 1
ATOM 635 O O . ILE A 1 82 ? -1.932 -9.931 13.696 1.00 92.12 82 ILE A O 1
ATOM 639 N N . ASP A 1 83 ? -0.217 -8.676 12.961 1.00 90.75 83 ASP A N 1
ATOM 640 C CA . ASP A 1 83 ? 0.089 -9.463 11.775 1.00 90.75 83 ASP A CA 1
ATOM 641 C C . ASP A 1 83 ? 1.539 -9.924 11.882 1.00 90.75 83 ASP A C 1
ATOM 643 O O . ASP A 1 83 ? 2.473 -9.147 11.675 1.00 90.75 83 ASP A O 1
ATOM 647 N N . GLU A 1 84 ? 1.707 -11.188 12.271 1.00 88.25 84 GLU A N 1
ATOM 648 C CA . GLU A 1 84 ? 3.015 -11.820 12.455 1.00 88.25 84 GLU A CA 1
ATOM 649 C C . GLU A 1 84 ? 3.780 -11.922 11.133 1.00 88.25 84 GLU A C 1
ATOM 651 O O . GLU A 1 84 ? 4.988 -11.698 11.105 1.00 88.25 84 GLU A O 1
ATOM 656 N N . GLY A 1 85 ? 3.078 -12.174 10.022 1.00 86.50 85 GLY A N 1
ATOM 657 C CA . GLY A 1 85 ? 3.691 -12.270 8.696 1.00 86.50 85 GLY A CA 1
ATOM 658 C C . GLY A 1 85 ? 4.290 -10.943 8.232 1.00 86.50 85 GLY A C 1
ATOM 659 O O . GLY A 1 85 ? 5.307 -10.924 7.542 1.00 86.50 85 GLY A O 1
ATOM 660 N N . LYS A 1 86 ? 3.690 -9.825 8.654 1.00 85.88 86 LYS A N 1
ATOM 661 C CA . LYS A 1 86 ? 4.179 -8.465 8.377 1.00 85.88 86 LYS A CA 1
ATOM 662 C C . LYS A 1 86 ? 5.012 -7.876 9.515 1.00 85.88 86 LYS A C 1
ATOM 664 O O . LYS A 1 86 ? 5.489 -6.752 9.374 1.00 85.88 86 LYS A O 1
ATOM 669 N N . ASN A 1 87 ? 5.160 -8.605 10.625 1.00 88.50 87 ASN A N 1
ATOM 670 C CA . ASN A 1 87 ? 5.733 -8.132 11.885 1.00 88.50 87 ASN A CA 1
ATOM 671 C C . ASN A 1 87 ? 5.199 -6.740 12.284 1.00 88.50 87 ASN A C 1
ATOM 673 O O . ASN A 1 87 ? 5.961 -5.805 12.535 1.00 88.50 87 ASN A O 1
ATOM 677 N N . ALA A 1 88 ? 3.872 -6.577 12.253 1.00 89.88 88 ALA A N 1
ATOM 678 C CA . ALA A 1 88 ? 3.230 -5.277 12.411 1.00 89.88 88 ALA A CA 1
ATOM 679 C C . ALA A 1 88 ? 2.038 -5.322 13.370 1.00 89.88 88 ALA A C 1
ATOM 681 O O . ALA A 1 88 ? 1.172 -6.193 13.283 1.00 89.88 88 ALA A O 1
ATOM 682 N N . VAL A 1 89 ? 1.952 -4.307 14.229 1.00 91.88 89 VAL A N 1
ATOM 683 C CA . VAL A 1 89 ? 0.757 -3.997 15.020 1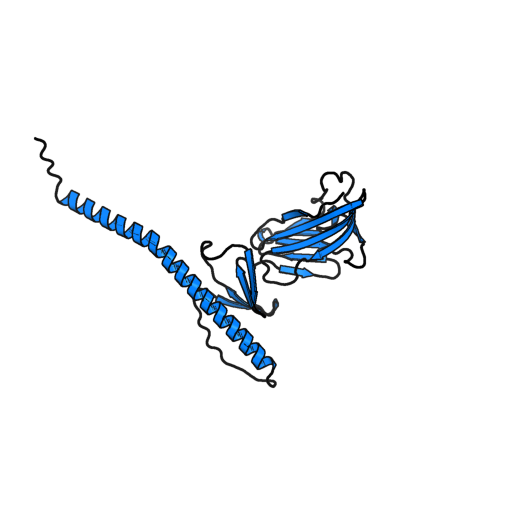.00 91.88 89 VAL A CA 1
ATOM 684 C C . VAL A 1 89 ? 0.112 -2.758 14.422 1.00 91.88 89 VAL A C 1
ATOM 686 O O . VAL A 1 89 ? 0.767 -1.730 14.256 1.00 91.88 89 VAL A O 1
ATOM 689 N N . TYR A 1 90 ? -1.172 -2.834 14.087 1.00 92.94 90 TYR A N 1
ATOM 690 C CA . TYR A 1 90 ? -1.877 -1.711 13.478 1.00 92.94 90 TYR A CA 1
ATOM 691 C C . TYR A 1 90 ? -3.308 -1.584 13.980 1.00 92.94 90 TYR A C 1
ATOM 693 O O . TYR A 1 90 ? -3.956 -2.550 14.381 1.00 92.94 90 TYR A O 1
ATOM 701 N N . PHE A 1 91 ? -3.808 -0.353 13.938 1.00 93.25 91 PHE A N 1
ATOM 702 C CA . PHE A 1 91 ? -5.202 -0.032 14.195 1.00 93.25 91 PHE A CA 1
ATOM 703 C C . PHE A 1 91 ? -5.915 0.235 12.873 1.00 93.25 91 PHE A C 1
ATOM 705 O O . PHE A 1 91 ? -5.432 1.000 12.040 1.00 93.25 91 PHE A O 1
ATOM 712 N N . GLN A 1 92 ? -7.083 -0.372 12.697 1.00 92.19 92 GLN A N 1
ATOM 713 C CA . GLN A 1 92 ? -7.922 -0.194 11.523 1.00 92.19 92 GLN A CA 1
ATOM 714 C C . GLN A 1 92 ? -9.305 0.298 11.943 1.00 92.19 92 GLN A C 1
ATOM 716 O O . GLN A 1 92 ? -9.947 -0.285 12.818 1.00 92.19 92 GLN A O 1
ATOM 721 N N . THR A 1 93 ? -9.791 1.339 11.274 1.00 91.56 93 THR A N 1
ATOM 722 C CA . THR A 1 93 ? -11.164 1.825 11.412 1.00 91.56 93 THR A CA 1
ATOM 723 C C . THR A 1 93 ? -11.700 2.320 10.074 1.00 91.56 93 THR A C 1
ATOM 725 O O . THR A 1 93 ? -10.926 2.651 9.174 1.00 91.56 93 THR A O 1
ATOM 728 N N . ASN A 1 94 ? -13.024 2.344 9.947 1.00 88.12 94 ASN A N 1
ATOM 729 C CA . ASN A 1 94 ? -13.710 2.900 8.791 1.00 88.12 94 ASN A CA 1
ATOM 730 C C . ASN A 1 94 ? -14.014 4.365 9.077 1.00 88.12 94 ASN A C 1
ATOM 732 O O . ASN A 1 94 ? -14.609 4.693 10.099 1.00 88.12 94 ASN A O 1
ATOM 736 N N . VAL A 1 95 ? -13.612 5.237 8.162 1.00 85.75 95 VAL A N 1
ATOM 737 C CA . VAL A 1 95 ? -13.805 6.681 8.285 1.00 85.75 95 VAL A CA 1
ATOM 738 C C . VAL A 1 95 ? -14.590 7.193 7.093 1.00 85.75 95 VAL A C 1
ATOM 740 O O . VAL A 1 95 ? -14.478 6.657 5.990 1.00 85.75 95 VAL A O 1
ATOM 743 N N . SER A 1 96 ? -15.362 8.252 7.312 1.00 80.75 96 SER A N 1
ATOM 744 C CA . SER A 1 96 ? -15.978 9.004 6.223 1.00 80.75 96 SER A CA 1
ATOM 745 C C . SER A 1 96 ? -14.890 9.613 5.321 1.00 80.75 96 SER A C 1
ATOM 747 O O . SER A 1 96 ? -13.883 10.114 5.840 1.00 80.75 96 SER A O 1
ATOM 749 N N . PRO A 1 97 ? -15.073 9.628 3.985 1.00 76.25 97 PRO A N 1
ATOM 750 C CA . PRO A 1 97 ? -14.113 10.223 3.050 1.00 76.25 97 PRO A CA 1
ATOM 751 C C . PRO A 1 97 ? -13.922 11.737 3.254 1.00 76.25 97 PRO A C 1
ATOM 753 O O . PRO A 1 97 ? -12.955 12.300 2.753 1.00 76.25 97 PRO A O 1
ATOM 756 N N . ASN A 1 98 ? -14.804 12.398 4.012 1.00 78.81 98 ASN A N 1
ATOM 757 C CA . ASN A 1 98 ? -14.710 13.831 4.301 1.00 78.81 98 ASN A CA 1
ATOM 758 C C . ASN A 1 98 ? -13.615 14.183 5.325 1.00 78.81 98 ASN A C 1
ATOM 760 O O . ASN A 1 98 ? -13.217 15.341 5.410 1.00 78.81 98 ASN A O 1
ATOM 764 N N . ILE A 1 99 ? -13.139 13.214 6.116 1.00 78.69 99 ILE A N 1
ATOM 765 C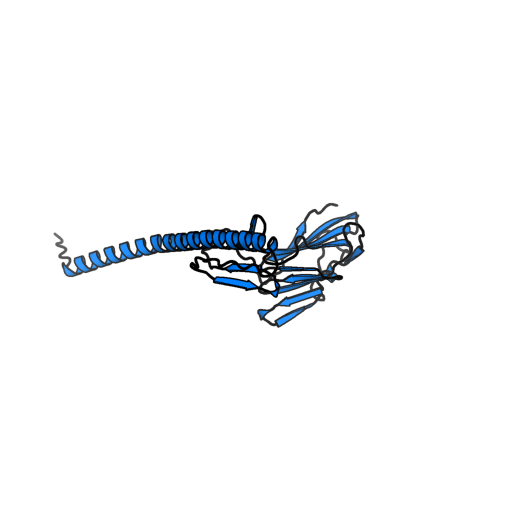 CA . ILE A 1 99 ? -12.186 13.474 7.210 1.00 78.69 99 ILE A CA 1
ATOM 766 C C . ILE A 1 99 ? -10.740 13.459 6.703 1.00 78.69 99 ILE A C 1
ATOM 768 O O . ILE A 1 99 ? -9.900 14.237 7.154 1.00 78.69 99 ILE A O 1
ATOM 772 N N . PHE A 1 100 ? -10.436 12.554 5.777 1.00 81.50 100 PHE A N 1
ATOM 773 C CA . PHE A 1 100 ? -9.082 12.294 5.312 1.00 81.50 100 PHE A CA 1
ATOM 774 C C . PHE A 1 100 ? -9.065 12.093 3.803 1.00 81.50 100 PHE A C 1
ATOM 776 O O . PHE A 1 100 ? -9.952 11.447 3.250 1.00 81.50 100 PHE A O 1
ATOM 783 N N . SER A 1 101 ? -8.013 12.584 3.143 1.00 82.94 101 SER A N 1
ATOM 784 C CA . SER A 1 101 ? -7.802 12.282 1.730 1.00 82.94 101 SER A CA 1
ATOM 785 C C . SER A 1 101 ? -7.648 10.774 1.522 1.00 82.94 101 SER A C 1
ATOM 787 O O . SER A 1 101 ? -7.253 10.026 2.417 1.00 82.94 101 SER A O 1
ATOM 789 N N . THR A 1 102 ? -7.985 10.292 0.334 1.00 84.06 102 THR A N 1
ATOM 790 C CA . THR A 1 102 ? -7.771 8.892 -0.039 1.00 84.06 102 THR A CA 1
ATOM 791 C C . THR A 1 102 ? -6.310 8.662 -0.422 1.00 84.06 102 THR A C 1
ATOM 793 O O . THR A 1 102 ? -5.696 9.534 -1.040 1.00 84.06 102 THR A O 1
ATOM 796 N N . ARG A 1 103 ? -5.774 7.468 -0.144 1.00 85.25 103 ARG A N 1
ATOM 797 C CA . ARG A 1 103 ? -4.464 6.996 -0.639 1.00 85.25 103 ARG A CA 1
ATOM 798 C C . ARG A 1 103 ? -3.275 7.872 -0.234 1.00 85.25 103 ARG A C 1
ATOM 800 O O . ARG A 1 103 ? -2.344 8.062 -1.020 1.00 85.25 103 ARG A O 1
ATOM 807 N N . PHE A 1 104 ? -3.274 8.394 0.987 1.00 87.00 104 PHE A N 1
ATOM 808 C CA . PHE A 1 104 ? -2.076 9.014 1.550 1.00 87.00 104 PHE A CA 1
ATOM 809 C C . PHE A 1 104 ? -1.486 8.137 2.643 1.00 87.00 104 PHE A C 1
ATOM 811 O O . PHE A 1 104 ? -2.168 7.333 3.279 1.00 87.00 104 PHE A O 1
ATOM 818 N N . ARG A 1 105 ? -0.196 8.348 2.875 1.00 91.44 105 ARG A N 1
ATOM 819 C CA . ARG A 1 105 ? 0.531 7.762 3.985 1.00 91.44 105 ARG A CA 1
ATOM 820 C C . ARG A 1 105 ? 1.550 8.772 4.486 1.00 91.44 105 ARG A C 1
ATOM 822 O O . ARG A 1 105 ? 2.297 9.346 3.699 1.00 91.44 105 ARG A O 1
ATOM 829 N N . THR A 1 106 ? 1.585 8.961 5.791 1.00 90.19 106 THR A N 1
ATOM 830 C CA . THR A 1 106 ? 2.585 9.739 6.515 1.00 90.19 106 THR A CA 1
ATOM 831 C C . THR A 1 106 ? 3.349 8.806 7.441 1.00 90.19 106 THR A C 1
ATOM 833 O O . THR A 1 106 ? 2.752 7.919 8.053 1.00 90.19 106 THR A O 1
ATOM 836 N N . LYS A 1 107 ? 4.659 9.012 7.555 1.00 89.94 107 LYS A N 1
ATOM 837 C CA . LYS A 1 107 ? 5.534 8.252 8.448 1.00 89.94 107 LYS A CA 1
ATOM 838 C C . LYS A 1 107 ? 6.066 9.174 9.541 1.00 89.94 107 LYS A C 1
ATOM 840 O O . LYS A 1 107 ? 6.518 10.278 9.243 1.00 89.94 107 LYS A O 1
ATOM 845 N N . THR A 1 108 ? 6.050 8.708 10.783 1.00 86.75 108 THR A N 1
ATOM 846 C CA . THR A 1 108 ? 6.676 9.382 11.924 1.00 86.75 108 THR A CA 1
ATOM 847 C C . THR A 1 108 ? 7.394 8.330 12.760 1.00 86.75 108 THR A C 1
ATOM 849 O O . THR A 1 108 ? 6.751 7.513 13.411 1.00 86.75 108 THR A O 1
ATOM 852 N N . GLY A 1 109 ? 8.729 8.307 12.697 1.00 86.38 109 GLY A N 1
ATOM 853 C CA . GLY A 1 109 ? 9.514 7.221 13.294 1.00 86.38 109 GLY A CA 1
ATOM 854 C C . GLY A 1 109 ? 9.149 5.865 12.678 1.00 86.38 109 GLY A C 1
ATOM 855 O O . GLY A 1 109 ? 9.136 5.731 11.451 1.00 86.38 109 GLY A O 1
ATOM 856 N N . ASN A 1 110 ? 8.813 4.887 13.520 1.00 85.88 110 ASN A N 1
ATOM 857 C CA . ASN A 1 110 ? 8.365 3.552 13.104 1.00 85.88 110 ASN A CA 1
ATOM 858 C C . ASN A 1 110 ? 6.851 3.465 12.852 1.00 85.88 110 ASN A C 1
ATOM 860 O O . ASN A 1 110 ? 6.351 2.424 12.431 1.00 85.88 110 ASN A O 1
ATOM 864 N N . VAL A 1 111 ? 6.112 4.550 13.090 1.00 88.50 111 VAL A N 1
ATOM 865 C CA . VAL A 1 111 ? 4.655 4.572 12.971 1.00 88.50 111 VAL A CA 1
ATOM 866 C C . VAL A 1 111 ? 4.248 5.107 11.604 1.00 88.50 111 VAL A C 1
ATOM 868 O O . VAL A 1 111 ? 4.666 6.188 11.175 1.00 88.50 111 VAL A O 1
ATOM 871 N N . PHE A 1 112 ? 3.382 4.358 10.925 1.00 90.19 112 PHE A N 1
ATOM 872 C CA . PHE A 1 112 ? 2.737 4.784 9.690 1.00 90.19 112 PHE A CA 1
ATOM 873 C C . PHE A 1 112 ? 1.277 5.122 9.962 1.00 90.19 112 PHE A C 1
ATOM 875 O O . PHE A 1 112 ? 0.574 4.417 10.683 1.00 90.19 112 PHE A O 1
ATOM 882 N N . PHE A 1 113 ? 0.809 6.196 9.343 1.00 90.56 113 PHE A N 1
ATOM 883 C CA . PHE A 1 113 ? -0.588 6.594 9.367 1.00 90.56 113 PHE A CA 1
ATOM 884 C C . PHE A 1 113 ? -1.044 6.883 7.942 1.00 90.56 113 PHE A C 1
ATOM 886 O O . PHE A 1 113 ? -0.335 7.549 7.193 1.00 90.56 113 PHE A O 1
ATOM 893 N N . GLY A 1 114 ? -2.218 6.402 7.551 1.00 91.69 114 GLY A N 1
ATOM 894 C CA . GLY A 1 114 ? -2.723 6.631 6.206 1.00 91.69 114 GLY A CA 1
ATOM 895 C C . GLY A 1 114 ? -4.081 6.003 5.960 1.00 91.69 114 GLY A C 1
ATOM 896 O O . GLY A 1 114 ? -4.650 5.349 6.833 1.00 91.69 114 GLY A O 1
ATOM 897 N N . THR A 1 115 ? -4.589 6.210 4.753 1.00 90.94 115 THR A N 1
ATOM 898 C CA . THR A 1 115 ? -5.868 5.669 4.286 1.00 90.94 115 THR A CA 1
ATOM 899 C C . THR A 1 115 ? -5.643 4.759 3.092 1.00 90.94 115 THR A C 1
ATOM 901 O O . THR A 1 115 ? -4.761 5.005 2.268 1.00 90.94 115 THR A O 1
ATOM 904 N N . GLN A 1 116 ? -6.462 3.705 2.998 1.00 89.75 116 GLN A N 1
ATOM 905 C CA . GLN A 1 116 ? -6.374 2.696 1.939 1.00 89.75 116 GLN A CA 1
ATOM 906 C C . GLN A 1 116 ? -4.935 2.170 1.790 1.00 89.75 116 GLN A C 1
ATOM 908 O O . GLN A 1 116 ? -4.304 2.329 0.752 1.00 89.75 116 GLN A O 1
ATOM 913 N N . LEU A 1 117 ? -4.391 1.564 2.846 1.00 91.62 117 LEU A N 1
ATOM 914 C CA . LEU A 1 117 ? -3.031 1.008 2.866 1.00 91.62 117 LEU A CA 1
ATOM 915 C C . LEU A 1 117 ? -3.037 -0.503 2.589 1.00 91.62 117 LEU A C 1
ATOM 917 O O . LEU A 1 117 ? -2.382 -1.276 3.277 1.00 91.62 117 LEU A O 1
ATOM 921 N N . ASN A 1 118 ? -3.822 -0.935 1.605 1.00 91.06 118 ASN A N 1
ATOM 922 C CA . ASN A 1 118 ? -4.030 -2.352 1.289 1.00 91.06 118 ASN A CA 1
ATOM 923 C C . ASN A 1 118 ? -3.184 -2.828 0.101 1.00 91.06 118 ASN A C 1
ATOM 925 O O . ASN A 1 118 ? -3.575 -3.769 -0.582 1.00 91.06 118 ASN A O 1
ATOM 929 N N . SER A 1 119 ? -2.061 -2.162 -0.176 1.00 94.12 119 SER A N 1
ATOM 930 C CA . SER A 1 119 ? -1.109 -2.596 -1.195 1.00 94.12 119 SER A CA 1
ATOM 931 C C . SER A 1 119 ? 0.226 -2.989 -0.576 1.00 94.12 119 SER A C 1
ATOM 933 O O . SER A 1 119 ? 0.612 -2.496 0.486 1.00 94.12 119 SER A O 1
ATOM 935 N N . GLU A 1 120 ? 0.939 -3.870 -1.256 1.00 95.62 120 GLU A N 1
ATOM 936 C CA . GLU A 1 120 ? 2.280 -4.306 -0.908 1.00 95.62 120 GLU A CA 1
ATOM 937 C C . GLU A 1 120 ? 3.100 -4.560 -2.169 1.00 95.62 120 GLU A C 1
ATOM 939 O O . GLU A 1 120 ? 2.568 -4.795 -3.257 1.00 95.62 120 GLU A O 1
ATOM 944 N N . SER A 1 121 ? 4.413 -4.468 -2.022 1.00 97.12 121 SER A N 1
ATOM 945 C CA . SER A 1 121 ? 5.354 -4.727 -3.103 1.00 97.12 121 SER A CA 1
ATOM 946 C C . SER A 1 121 ? 6.550 -5.493 -2.569 1.00 97.12 121 SER A C 1
ATOM 948 O O . SER A 1 121 ? 7.239 -5.017 -1.658 1.00 97.12 121 SER A O 1
ATOM 950 N N . ILE A 1 122 ? 6.791 -6.660 -3.148 1.00 96.88 122 ILE A N 1
ATOM 951 C CA . ILE A 1 122 ? 7.791 -7.627 -2.705 1.00 96.88 122 ILE A CA 1
ATOM 952 C C . ILE A 1 122 ? 8.801 -7.819 -3.831 1.00 96.88 122 ILE A C 1
ATOM 954 O O . ILE A 1 122 ? 8.438 -7.880 -5.006 1.00 96.88 122 ILE A O 1
ATOM 958 N N . GLU A 1 123 ? 10.074 -7.905 -3.467 1.00 96.75 123 GLU A N 1
ATOM 959 C CA . GLU A 1 123 ? 11.153 -8.206 -4.399 1.00 96.75 123 GLU A CA 1
ATOM 960 C C . GLU A 1 123 ? 11.667 -9.622 -4.195 1.00 96.75 123 GLU A C 1
ATOM 962 O O . GLU A 1 123 ? 11.958 -10.025 -3.071 1.00 96.75 123 GLU A O 1
ATOM 967 N N . TYR A 1 124 ? 11.819 -10.323 -5.312 1.00 96.06 124 TYR A N 1
ATOM 968 C CA . TYR A 1 124 ? 12.532 -11.582 -5.440 1.00 96.06 124 TYR A CA 1
ATOM 969 C C . TYR A 1 124 ? 13.741 -11.382 -6.364 1.00 96.06 124 TYR A C 1
ATOM 971 O O . TYR A 1 124 ? 13.944 -10.304 -6.935 1.00 96.06 124 TYR A O 1
ATOM 979 N N . ASP A 1 125 ? 14.549 -12.427 -6.528 1.00 94.19 125 ASP A N 1
ATOM 980 C CA . ASP A 1 125 ? 15.787 -12.348 -7.311 1.00 94.19 125 ASP A CA 1
ATOM 981 C C . ASP A 1 125 ? 15.533 -11.951 -8.773 1.00 94.19 125 ASP A C 1
ATOM 983 O O . ASP A 1 125 ? 16.197 -11.045 -9.279 1.00 94.19 125 ASP A O 1
ATOM 987 N N . ASP A 1 126 ? 14.509 -12.540 -9.402 1.00 95.00 126 ASP A N 1
ATOM 988 C CA . ASP A 1 126 ? 14.214 -12.381 -10.837 1.00 95.00 126 ASP A CA 1
ATOM 989 C C . ASP A 1 126 ? 12.928 -11.598 -11.144 1.00 95.00 126 ASP A C 1
ATOM 991 O O . ASP A 1 126 ? 12.627 -11.303 -12.305 1.00 95.00 126 ASP A O 1
ATOM 995 N N . TYR A 1 127 ? 12.131 -11.260 -10.130 1.00 96.50 127 TYR A N 1
ATOM 996 C CA . TYR A 1 127 ? 10.846 -10.596 -10.331 1.00 96.50 127 TYR A CA 1
ATOM 997 C C . TYR A 1 127 ? 10.393 -9.799 -9.109 1.00 96.50 127 TYR A C 1
ATOM 999 O O . TYR A 1 127 ? 10.866 -9.971 -7.988 1.00 96.50 127 TYR A O 1
ATOM 1007 N N . PHE A 1 128 ? 9.424 -8.929 -9.343 1.00 97.94 128 PHE A N 1
ATOM 1008 C CA . PHE A 1 128 ? 8.706 -8.167 -8.343 1.00 97.94 128 PHE A CA 1
ATOM 1009 C C . PHE A 1 128 ? 7.249 -8.611 -8.312 1.00 97.94 128 PHE A C 1
ATOM 1011 O O . PHE A 1 128 ? 6.647 -8.880 -9.353 1.00 97.94 128 PHE A O 1
ATOM 1018 N N . ILE A 1 129 ? 6.666 -8.640 -7.120 1.00 97.88 129 ILE A N 1
ATOM 1019 C CA . ILE A 1 129 ? 5.226 -8.789 -6.933 1.00 97.88 129 ILE A CA 1
ATOM 1020 C C . ILE A 1 129 ? 4.672 -7.446 -6.479 1.00 97.88 129 ILE A C 1
ATOM 1022 O O . ILE A 1 129 ? 5.116 -6.915 -5.464 1.00 97.88 129 ILE A O 1
ATOM 1026 N N . LEU A 1 130 ? 3.697 -6.913 -7.213 1.00 98.00 130 LEU A N 1
ATOM 1027 C CA . LEU A 1 130 ? 2.813 -5.851 -6.736 1.00 98.00 130 LEU A CA 1
ATOM 1028 C C . LEU A 1 130 ? 1.482 -6.490 -6.359 1.00 98.00 130 LEU A C 1
ATOM 1030 O O . LEU A 1 130 ? 0.867 -7.159 -7.185 1.00 98.00 130 LEU A O 1
ATOM 1034 N N . GLU A 1 131 ? 1.015 -6.275 -5.142 1.00 97.25 131 GLU A N 1
ATOM 1035 C CA . GLU A 1 131 ? -0.203 -6.904 -4.650 1.00 97.25 131 GLU A CA 1
ATOM 1036 C C . GLU A 1 131 ? -1.117 -5.877 -3.980 1.00 97.25 131 GLU A C 1
ATOM 1038 O O . GLU A 1 131 ? -0.670 -4.918 -3.346 1.00 97.25 131 GLU A O 1
ATOM 1043 N N . ASN A 1 132 ? -2.424 -6.047 -4.162 1.00 95.81 132 ASN A N 1
ATOM 1044 C CA . ASN A 1 132 ? -3.452 -5.333 -3.414 1.00 95.81 132 ASN A CA 1
ATOM 1045 C C . ASN A 1 132 ? -4.611 -6.280 -3.049 1.00 95.81 132 ASN A C 1
ATOM 1047 O O . ASN A 1 132 ? -4.497 -7.499 -3.188 1.00 95.81 132 ASN A O 1
ATOM 1051 N N . SER A 1 133 ? -5.750 -5.757 -2.587 1.00 94.25 133 SER A N 1
ATOM 1052 C CA . SER A 1 133 ? -6.912 -6.588 -2.231 1.00 94.25 133 SER A CA 1
ATOM 1053 C C . SER A 1 133 ? -7.511 -7.404 -3.390 1.00 94.25 133 SER A C 1
ATOM 1055 O O . SER A 1 133 ? -8.136 -8.430 -3.132 1.00 94.25 133 SER A O 1
ATOM 1057 N N . TYR A 1 134 ? -7.293 -7.005 -4.644 1.00 95.19 134 TYR A N 1
ATOM 1058 C CA . TYR A 1 134 ? -7.956 -7.563 -5.828 1.00 95.19 134 TYR A CA 1
ATOM 1059 C C . TYR A 1 134 ? -6.998 -8.256 -6.805 1.00 95.19 134 TYR A C 1
ATOM 1061 O O . TYR A 1 134 ? -7.362 -9.264 -7.410 1.00 95.19 134 TYR A O 1
ATOM 1069 N N . LEU A 1 135 ? -5.776 -7.749 -6.953 1.00 96.19 135 LEU A N 1
ATOM 1070 C CA . LEU A 1 135 ? -4.805 -8.145 -7.965 1.00 96.19 135 LEU A CA 1
ATOM 1071 C C . LEU A 1 135 ? -3.459 -8.532 -7.351 1.00 96.19 135 LEU A C 1
ATOM 1073 O O . LEU A 1 135 ? -3.027 -7.973 -6.341 1.00 96.19 135 LEU A O 1
ATOM 1077 N N . ILE A 1 136 ? -2.780 -9.458 -8.024 1.00 96.75 136 ILE A N 1
ATOM 1078 C CA . ILE A 1 136 ? -1.348 -9.728 -7.875 1.00 96.75 136 ILE A CA 1
ATOM 1079 C C . ILE A 1 136 ? -0.722 -9.572 -9.258 1.00 96.75 136 ILE A C 1
ATOM 1081 O O . ILE A 1 136 ? -1.134 -10.246 -10.199 1.00 96.75 136 ILE A O 1
ATOM 1085 N N . VAL A 1 137 ? 0.255 -8.688 -9.399 1.00 96.19 137 VAL A N 1
ATOM 1086 C CA . VAL A 1 137 ? 0.950 -8.405 -10.655 1.00 96.19 137 VAL A CA 1
ATOM 1087 C C . VAL A 1 137 ? 2.401 -8.832 -10.505 1.00 96.19 137 VAL A C 1
ATOM 1089 O O . VAL A 1 137 ? 3.118 -8.315 -9.651 1.00 96.19 137 VAL A O 1
ATOM 1092 N N . ASN A 1 138 ? 2.831 -9.772 -11.340 1.00 96.12 138 ASN A N 1
ATOM 1093 C CA . ASN A 1 138 ? 4.211 -10.235 -11.397 1.00 96.12 138 ASN A CA 1
ATOM 1094 C C . ASN A 1 138 ? 4.954 -9.479 -12.503 1.00 96.12 138 ASN A C 1
ATOM 1096 O O . ASN A 1 138 ? 4.550 -9.521 -13.666 1.00 96.12 138 ASN A O 1
ATOM 1100 N N . ILE A 1 139 ? 6.034 -8.800 -12.133 1.00 95.88 139 ILE A N 1
ATOM 1101 C CA . ILE A 1 139 ? 6.837 -7.951 -13.010 1.00 95.88 139 ILE A CA 1
ATOM 1102 C C . ILE A 1 139 ? 8.266 -8.482 -13.048 1.00 95.88 139 ILE A C 1
ATOM 1104 O O . ILE A 1 139 ? 8.908 -8.601 -12.012 1.00 95.88 139 ILE A O 1
ATOM 1108 N N . SER A 1 140 ? 8.792 -8.765 -14.234 1.00 94.88 140 SER A N 1
ATOM 1109 C CA . SER A 1 140 ? 10.181 -9.182 -14.422 1.00 94.88 140 SER A CA 1
ATOM 1110 C C . SER A 1 140 ? 11.163 -8.132 -13.913 1.00 94.88 140 SER A C 1
ATOM 1112 O O . SER A 1 140 ? 11.076 -6.955 -14.267 1.00 94.88 140 SER A O 1
ATOM 1114 N N . LYS A 1 141 ? 12.152 -8.579 -13.141 1.00 95.38 141 LYS A N 1
ATOM 1115 C CA . LYS A 1 141 ? 13.317 -7.780 -12.776 1.00 95.38 141 LYS A CA 1
ATOM 1116 C C . LYS A 1 141 ? 14.374 -7.926 -13.869 1.00 95.38 141 LYS A C 1
ATOM 1118 O O . LYS A 1 141 ? 14.632 -9.023 -14.366 1.00 95.38 141 LYS A O 1
ATOM 1123 N N . LYS A 1 142 ? 14.957 -6.803 -14.283 1.00 95.06 142 LYS A N 1
ATOM 1124 C CA . LYS A 1 142 ? 16.015 -6.739 -15.299 1.00 95.06 142 LYS A CA 1
ATOM 1125 C C . LYS A 1 142 ? 16.995 -5.649 -14.928 1.00 95.06 142 LYS A C 1
ATOM 1127 O O . LYS A 1 142 ? 16.559 -4.548 -14.612 1.00 95.06 142 LYS A O 1
ATOM 1132 N N . GLY A 1 143 ? 18.284 -5.965 -14.996 1.00 94.12 143 GLY A N 1
ATOM 1133 C CA . GLY A 1 143 ? 19.374 -5.043 -14.690 1.00 94.12 143 GLY A CA 1
ATOM 1134 C C . GLY A 1 143 ? 19.283 -4.390 -13.309 1.00 94.12 143 GLY A C 1
ATOM 1135 O O . GLY A 1 143 ? 18.498 -4.783 -12.444 1.00 94.12 143 GLY A O 1
ATOM 1136 N N . ASN A 1 144 ? 20.114 -3.378 -13.114 1.00 94.12 144 ASN A N 1
ATOM 1137 C CA . ASN A 1 144 ? 20.049 -2.419 -12.018 1.00 94.12 144 ASN A CA 1
ATOM 1138 C C . ASN A 1 144 ? 20.655 -1.084 -12.494 1.00 94.12 144 ASN A C 1
ATOM 1140 O O . ASN A 1 144 ? 20.953 -0.919 -13.676 1.00 94.12 144 ASN A O 1
ATOM 1144 N N . ASP A 1 145 ? 20.794 -0.121 -11.592 1.00 93.06 145 ASP A N 1
ATOM 1145 C CA . ASP A 1 145 ? 21.351 1.205 -11.867 1.00 93.06 145 ASP A CA 1
ATOM 1146 C C . ASP A 1 145 ? 22.849 1.202 -12.221 1.00 93.06 145 ASP A C 1
ATOM 1148 O O . ASP A 1 145 ? 23.331 2.160 -12.821 1.00 93.06 145 ASP A O 1
ATOM 1152 N N . GLU A 1 146 ? 23.570 0.123 -11.916 1.00 94.00 146 GLU A N 1
ATOM 1153 C CA . GLU A 1 146 ? 24.991 -0.054 -12.243 1.00 94.00 146 GLU A CA 1
ATOM 1154 C C . GLU A 1 146 ? 25.217 -0.938 -13.486 1.00 94.00 146 GLU A C 1
ATOM 1156 O O . GLU A 1 146 ? 26.240 -0.824 -14.162 1.00 94.00 146 GLU A O 1
ATOM 1161 N N . ASN A 1 147 ? 24.267 -1.820 -13.806 1.00 94.69 147 ASN A N 1
ATOM 1162 C CA . ASN A 1 147 ? 24.353 -2.823 -14.861 1.00 94.69 147 ASN A CA 1
ATOM 1163 C C . ASN A 1 147 ? 23.026 -2.937 -15.621 1.00 94.69 147 ASN A C 1
ATOM 1165 O O . ASN A 1 147 ? 22.100 -3.651 -15.218 1.00 94.69 147 ASN A O 1
ATOM 1169 N N . TYR A 1 148 ? 22.949 -2.240 -16.749 1.00 94.62 148 TYR A N 1
ATOM 1170 C CA . TYR A 1 148 ? 21.770 -2.241 -17.606 1.00 94.62 148 TYR A CA 1
ATOM 1171 C C . TYR A 1 148 ? 21.660 -3.528 -18.422 1.00 94.62 148 TYR A C 1
ATOM 1173 O O . TYR A 1 148 ? 22.656 -4.095 -18.866 1.00 94.62 148 TYR A O 1
ATOM 1181 N N . GLN A 1 149 ? 20.429 -3.974 -18.649 1.00 94.62 149 GLN A N 1
ATOM 1182 C CA . GLN A 1 149 ? 20.123 -5.182 -19.409 1.00 94.62 149 GLN A CA 1
ATOM 1183 C C . GLN A 1 149 ? 19.116 -4.895 -20.517 1.00 94.62 149 GLN A C 1
ATOM 1185 O O . GLN A 1 149 ? 18.397 -3.894 -20.481 1.00 94.62 149 GLN A O 1
ATOM 1190 N N . ASP A 1 150 ? 19.042 -5.813 -21.479 1.00 91.38 150 ASP A N 1
ATOM 1191 C CA . ASP A 1 150 ? 17.995 -5.798 -22.490 1.00 91.38 150 ASP A CA 1
ATOM 1192 C C . ASP A 1 150 ? 16.630 -6.045 -21.832 1.00 91.38 150 ASP A C 1
ATOM 1194 O O . ASP A 1 150 ? 16.376 -7.075 -21.195 1.00 91.38 150 ASP A O 1
ATOM 1198 N N . ILE A 1 151 ? 15.737 -5.078 -21.994 1.00 90.75 151 ILE A N 1
ATOM 1199 C CA . ILE A 1 151 ? 14.350 -5.114 -21.554 1.00 90.75 151 ILE A CA 1
ATOM 1200 C C . ILE A 1 151 ? 13.483 -5.280 -22.785 1.00 90.75 151 ILE A C 1
ATOM 1202 O O . ILE A 1 151 ? 13.570 -4.478 -23.711 1.00 90.75 151 ILE A O 1
ATOM 1206 N N . ASN A 1 152 ? 12.603 -6.280 -22.751 1.00 88.12 152 ASN A N 1
ATOM 1207 C CA . ASN A 1 152 ? 11.494 -6.375 -23.685 1.00 88.12 152 ASN A CA 1
ATOM 1208 C C . ASN A 1 152 ? 10.196 -5.947 -22.984 1.00 88.12 152 ASN A C 1
ATOM 1210 O O . ASN A 1 152 ? 9.786 -6.606 -22.027 1.00 88.12 152 ASN A O 1
ATOM 1214 N N . THR A 1 153 ? 9.567 -4.862 -23.439 1.00 85.31 153 THR A N 1
ATOM 1215 C CA . THR A 1 153 ? 8.400 -4.234 -22.800 1.00 85.31 153 THR A CA 1
ATOM 1216 C C . THR A 1 153 ? 7.183 -5.155 -22.751 1.00 85.31 153 THR A C 1
ATOM 1218 O O . THR A 1 153 ? 6.493 -5.192 -21.732 1.00 85.31 153 THR A O 1
ATOM 1221 N N . SER A 1 154 ? 6.984 -5.980 -23.780 1.00 84.12 154 SER A N 1
ATOM 1222 C CA . SER A 1 154 ? 5.924 -6.998 -23.855 1.00 84.12 154 SER A CA 1
ATOM 1223 C C . SER A 1 154 ? 6.154 -8.189 -22.913 1.00 84.12 154 SER A C 1
ATOM 1225 O O . SER A 1 154 ? 5.239 -8.960 -22.641 1.00 84.12 154 SER A O 1
ATOM 1227 N N . LYS A 1 155 ? 7.367 -8.344 -22.366 1.00 87.38 155 LYS A N 1
ATOM 1228 C CA . LYS A 1 155 ? 7.718 -9.399 -21.396 1.00 87.38 155 LYS A CA 1
ATOM 1229 C C . LYS A 1 155 ? 7.909 -8.879 -19.971 1.00 87.38 155 LYS A C 1
ATOM 1231 O O . LYS A 1 155 ? 8.280 -9.653 -19.088 1.00 87.38 155 LYS A O 1
ATOM 1236 N N . ILE A 1 156 ? 7.667 -7.588 -19.721 1.00 90.62 156 ILE A N 1
ATOM 1237 C CA . ILE A 1 156 ? 7.824 -7.017 -18.378 1.00 90.62 156 ILE A CA 1
ATOM 1238 C C . ILE A 1 156 ? 6.778 -7.600 -17.427 1.00 90.62 156 ILE A C 1
ATOM 1240 O O . ILE A 1 156 ? 7.131 -8.043 -16.340 1.00 90.62 156 ILE A O 1
ATOM 1244 N N . ILE A 1 157 ? 5.505 -7.636 -17.820 1.00 92.88 157 ILE A N 1
ATOM 1245 C CA . ILE A 1 157 ? 4.442 -8.204 -16.983 1.00 92.88 157 ILE A CA 1
ATOM 1246 C C . ILE A 1 157 ? 4.373 -9.705 -17.238 1.00 92.88 157 ILE A C 1
ATOM 1248 O O . ILE A 1 157 ? 3.961 -10.123 -18.310 1.00 92.88 157 ILE A O 1
ATOM 1252 N N . ASN A 1 158 ? 4.738 -10.522 -16.254 1.00 91.44 158 ASN A N 1
ATOM 1253 C CA . ASN A 1 158 ? 4.697 -11.984 -16.341 1.00 91.44 158 ASN A CA 1
ATOM 1254 C C . ASN A 1 158 ? 3.278 -12.535 -16.216 1.00 91.44 158 ASN A C 1
ATOM 1256 O O . ASN A 1 158 ? 2.859 -13.413 -16.975 1.00 91.44 158 ASN A O 1
ATOM 1260 N N . SER A 1 159 ? 2.527 -12.014 -15.252 1.00 92.38 159 SER A N 1
ATOM 1261 C CA . SER A 1 159 ? 1.141 -12.397 -15.026 1.00 92.38 159 SER A CA 1
ATOM 1262 C C . SER A 1 159 ? 0.412 -11.353 -14.192 1.00 92.38 159 SER A C 1
ATOM 1264 O O . SER A 1 159 ? 1.014 -10.616 -13.410 1.00 92.38 159 SER A O 1
ATOM 1266 N N . ILE A 1 160 ? -0.907 -11.317 -14.355 1.00 94.12 160 ILE A N 1
ATOM 1267 C CA . ILE A 1 160 ? -1.831 -10.593 -13.490 1.00 94.12 160 ILE A CA 1
ATOM 1268 C C . ILE A 1 160 ? -2.834 -11.616 -12.967 1.00 94.12 160 ILE A C 1
ATOM 1270 O O . ILE A 1 160 ? -3.579 -12.210 -13.739 1.00 94.12 160 ILE A O 1
ATOM 1274 N N . TYR A 1 161 ? -2.858 -11.847 -11.663 1.00 95.12 161 TYR A N 1
ATOM 1275 C CA . TYR A 1 161 ? -3.823 -12.723 -11.016 1.00 95.12 161 TYR A CA 1
ATOM 1276 C C . TYR A 1 161 ? -4.944 -11.901 -10.391 1.00 95.12 161 TYR A C 1
ATOM 1278 O O . TYR A 1 161 ? -4.697 -11.078 -9.510 1.00 95.12 161 TYR A O 1
ATOM 1286 N N . PHE A 1 162 ? -6.178 -12.146 -10.823 1.00 94.06 162 PHE A N 1
ATOM 1287 C CA . PHE A 1 162 ? -7.372 -11.540 -10.255 1.00 94.06 162 PHE A CA 1
ATOM 1288 C C . PHE A 1 162 ? -7.955 -12.445 -9.170 1.00 94.06 162 PHE A C 1
ATOM 1290 O O . PHE A 1 162 ? -8.517 -13.507 -9.455 1.00 94.06 162 PHE A O 1
ATOM 1297 N N . LYS A 1 163 ? -7.806 -12.015 -7.914 1.00 94.88 163 LYS A N 1
ATOM 1298 C CA . LYS A 1 163 ? -8.090 -12.809 -6.711 1.00 94.88 163 LYS A CA 1
ATOM 1299 C C . LYS A 1 163 ? -9.557 -13.202 -6.595 1.00 94.88 163 LYS A C 1
ATOM 1301 O O . LYS A 1 163 ? -9.848 -14.339 -6.238 1.00 94.88 163 LYS A O 1
ATOM 1306 N N . GLU A 1 164 ? -10.466 -12.287 -6.929 1.00 92.56 164 GLU A N 1
ATOM 1307 C CA . GLU A 1 164 ? -11.912 -12.509 -6.810 1.00 92.56 164 GLU A CA 1
ATOM 1308 C C . GLU A 1 164 ? -12.387 -13.640 -7.731 1.00 92.56 164 GLU A C 1
ATOM 1310 O O . GLU A 1 164 ? -13.069 -14.564 -7.292 1.00 92.56 164 GLU A O 1
ATOM 1315 N N . LYS A 1 165 ? -11.961 -13.614 -9.000 1.00 91.94 165 LYS A N 1
ATOM 1316 C CA . LYS A 1 165 ? -12.313 -14.647 -9.989 1.00 91.94 165 LYS A CA 1
ATOM 1317 C C . LYS A 1 165 ? -11.366 -15.845 -9.990 1.00 91.94 165 LYS A C 1
ATOM 1319 O O . LYS A 1 165 ? -11.610 -16.792 -10.732 1.00 91.94 165 LYS A O 1
ATOM 1324 N N . LYS A 1 166 ? -10.294 -15.805 -9.192 1.00 92.69 166 LYS A N 1
ATOM 1325 C CA . LYS A 1 166 ? -9.209 -16.799 -9.183 1.00 92.69 166 LYS A CA 1
ATOM 1326 C C . LYS A 1 166 ? -8.661 -17.071 -10.590 1.00 92.69 166 LYS A C 1
ATOM 1328 O O . LYS A 1 166 ? -8.474 -18.220 -10.986 1.00 92.69 166 LYS A O 1
ATOM 1333 N N . LEU A 1 167 ? -8.440 -16.002 -11.356 1.00 91.25 167 LEU A N 1
ATOM 1334 C CA . LEU A 1 167 ? -8.070 -16.063 -12.771 1.00 91.25 167 LEU A CA 1
ATOM 1335 C C . LEU A 1 167 ? -6.689 -15.452 -13.001 1.00 91.25 167 LEU A C 1
ATOM 1337 O O . LEU A 1 167 ? -6.424 -14.344 -12.544 1.00 91.25 167 LEU A O 1
ATOM 1341 N N . TYR A 1 168 ? -5.848 -16.134 -13.776 1.00 88.44 168 TYR A N 1
ATOM 1342 C CA . TYR A 1 168 ? -4.606 -15.569 -14.297 1.00 88.44 168 TYR A CA 1
ATOM 1343 C C . TYR A 1 168 ? -4.816 -14.985 -15.696 1.00 88.44 168 TYR A C 1
ATOM 1345 O O . TYR A 1 168 ? -5.346 -15.645 -16.589 1.00 88.44 168 TYR A O 1
ATOM 1353 N N . LEU A 1 169 ? -4.346 -13.759 -15.889 1.00 82.44 169 LEU A N 1
ATOM 1354 C CA . LEU A 1 169 ? -4.121 -13.129 -17.182 1.00 82.44 169 LEU A CA 1
ATOM 1355 C C . LEU A 1 169 ? -2.616 -13.208 -17.466 1.00 82.44 169 LEU A C 1
ATOM 1357 O O . LEU A 1 169 ? -1.805 -12.734 -16.669 1.00 82.44 169 LEU A O 1
ATOM 1361 N N . TYR A 1 170 ? -2.236 -13.843 -18.572 1.00 75.69 170 TYR A N 1
ATOM 1362 C CA . TYR A 1 170 ? -0.834 -14.090 -18.925 1.00 75.69 170 TYR A CA 1
ATOM 1363 C C . TYR A 1 170 ? -0.322 -13.140 -20.018 1.00 75.69 170 TYR A C 1
ATOM 1365 O O . TYR A 1 170 ? -1.108 -12.543 -20.755 1.00 75.69 170 TYR A O 1
ATOM 1373 N N . GLN A 1 171 ? 1.012 -13.077 -20.136 1.00 60.78 171 GLN A N 1
ATOM 1374 C CA . GLN A 1 171 ? 1.821 -12.276 -21.076 1.00 60.78 171 GLN A CA 1
ATOM 1375 C C . GLN A 1 171 ? 1.287 -12.132 -22.505 1.00 60.78 171 GLN A C 1
ATOM 1377 O O . GLN A 1 171 ? 1.489 -11.092 -23.119 1.00 60.78 171 GLN A O 1
ATOM 1382 N N . GLN A 1 172 ? 0.608 -13.144 -23.053 1.00 57.69 172 GLN A N 1
ATOM 1383 C CA . GLN A 1 172 ? 0.221 -13.168 -24.471 1.00 57.69 172 GLN A CA 1
ATOM 1384 C C . GLN A 1 172 ? -0.768 -12.058 -24.879 1.00 57.69 172 GLN A C 1
ATOM 1386 O O . GLN A 1 172 ? -1.033 -11.892 -26.064 1.00 57.69 172 GLN A O 1
ATOM 1391 N N . ASN A 1 173 ? -1.281 -11.283 -23.918 1.00 56.38 173 ASN A N 1
ATOM 1392 C CA . ASN A 1 173 ? -2.304 -10.264 -24.139 1.00 56.38 173 ASN A CA 1
ATOM 1393 C C . ASN A 1 173 ? -1.849 -8.824 -23.834 1.00 56.38 173 ASN A C 1
ATOM 1395 O O . ASN A 1 173 ? -2.691 -7.928 -23.856 1.00 56.38 173 ASN A O 1
ATOM 1399 N N . ILE A 1 174 ? -0.573 -8.579 -23.498 1.00 68.88 174 ILE A N 1
ATOM 1400 C CA . ILE A 1 174 ? -0.114 -7.244 -23.076 1.00 68.88 174 ILE A CA 1
ATOM 1401 C C . ILE A 1 174 ? 1.160 -6.854 -23.833 1.00 68.88 174 ILE A C 1
ATOM 1403 O O . ILE A 1 174 ? 2.243 -7.343 -23.531 1.00 68.88 174 ILE A O 1
ATOM 1407 N N . SER A 1 175 ? 1.024 -5.936 -24.790 1.00 72.19 175 SER A N 1
ATOM 1408 C CA . SER A 1 175 ? 2.147 -5.257 -25.445 1.00 72.19 175 SER A CA 1
ATOM 1409 C C . SER A 1 175 ? 2.113 -3.776 -25.071 1.00 72.19 175 SER A C 1
ATOM 1411 O O . SER A 1 175 ? 1.045 -3.161 -25.030 1.00 72.19 175 SER A O 1
ATOM 1413 N N . ILE A 1 176 ? 3.279 -3.221 -24.738 1.00 74.88 176 ILE A N 1
ATOM 1414 C CA . ILE A 1 176 ? 3.440 -1.815 -24.357 1.00 74.88 176 ILE A CA 1
ATOM 1415 C C . ILE A 1 176 ? 4.386 -1.188 -25.368 1.00 74.88 176 ILE A C 1
ATOM 1417 O O . ILE A 1 176 ? 5.596 -1.415 -25.320 1.00 74.88 176 ILE A O 1
ATOM 1421 N N . ILE A 1 177 ? 3.814 -0.392 -26.266 1.00 76.62 177 ILE A N 1
ATOM 1422 C CA . ILE A 1 177 ? 4.536 0.305 -27.326 1.00 76.62 177 ILE A CA 1
ATOM 1423 C C . ILE A 1 177 ? 4.328 1.806 -27.097 1.00 76.62 177 ILE A C 1
ATOM 1425 O O . ILE A 1 177 ? 3.208 2.291 -27.252 1.00 76.62 177 ILE A O 1
ATOM 1429 N N . PRO A 1 178 ? 5.364 2.546 -26.670 1.00 70.12 178 PRO A N 1
ATOM 1430 C CA . PRO A 1 178 ? 5.309 4.000 -26.598 1.00 70.12 178 PRO A CA 1
ATOM 1431 C C . PRO A 1 178 ? 5.035 4.617 -27.976 1.00 70.12 178 PRO A C 1
ATOM 1433 O O . PRO A 1 178 ? 5.623 4.191 -28.975 1.00 70.12 178 PRO A O 1
ATOM 1436 N N . ASP A 1 179 ? 4.192 5.650 -28.032 1.00 64.69 179 ASP A N 1
ATOM 1437 C CA . ASP A 1 179 ? 3.959 6.401 -29.270 1.00 64.69 179 ASP A CA 1
ATOM 1438 C C . ASP A 1 179 ? 5.293 6.931 -29.837 1.00 64.69 179 ASP A C 1
ATOM 1440 O O . ASP A 1 179 ? 6.178 7.364 -29.095 1.00 64.69 179 ASP A O 1
ATOM 1444 N N . ASN A 1 180 ? 5.450 6.857 -31.165 1.00 60.66 180 ASN A N 1
ATOM 1445 C CA . ASN A 1 180 ? 6.685 7.114 -31.934 1.00 60.66 180 ASN A CA 1
ATOM 1446 C C . ASN A 1 180 ? 7.823 6.081 -31.795 1.00 60.66 180 ASN A C 1
ATOM 1448 O O . ASN A 1 180 ? 8.903 6.293 -32.346 1.00 60.66 180 ASN A O 1
ATOM 1452 N N . CYS A 1 181 ? 7.591 4.940 -31.142 1.00 58.81 181 CYS A N 1
ATOM 1453 C CA . CYS A 1 181 ? 8.553 3.835 -31.031 1.00 58.81 181 CYS A CA 1
ATOM 1454 C C . CYS A 1 181 ? 8.030 2.566 -31.741 1.00 58.81 181 CYS A C 1
ATOM 1456 O O . CYS A 1 181 ? 8.009 1.483 -31.167 1.00 58.81 181 CYS A O 1
ATOM 1458 N N . ILE A 1 182 ? 7.593 2.718 -32.998 1.00 52.09 182 ILE A N 1
ATOM 1459 C CA . ILE A 1 182 ? 6.733 1.782 -33.762 1.00 52.09 182 ILE A CA 1
ATOM 1460 C C . ILE A 1 182 ? 7.349 0.372 -33.947 1.00 52.09 182 ILE A C 1
ATOM 1462 O O . ILE A 1 182 ? 6.612 -0.596 -34.110 1.00 52.09 182 ILE A O 1
ATOM 1466 N N . ASP A 1 183 ? 8.672 0.231 -33.809 1.00 57.84 183 ASP A N 1
ATOM 1467 C CA . ASP A 1 183 ? 9.395 -1.052 -33.917 1.00 57.84 183 ASP A CA 1
ATOM 1468 C C . ASP A 1 183 ? 9.870 -1.624 -32.559 1.00 57.84 183 ASP A C 1
ATOM 1470 O O . ASP A 1 183 ? 10.671 -2.560 -32.515 1.00 57.84 183 ASP A O 1
ATOM 1474 N N . GLN A 1 184 ? 9.478 -1.022 -31.430 1.00 60.03 184 GLN A N 1
ATOM 1475 C CA . GLN A 1 184 ? 10.254 -1.111 -30.189 1.00 60.03 184 GLN A CA 1
ATOM 1476 C C . GLN A 1 184 ? 9.509 -1.791 -29.044 1.00 60.03 184 GLN A C 1
ATOM 1478 O O . GLN A 1 184 ? 9.071 -1.164 -28.081 1.00 60.03 184 GLN A O 1
ATOM 1483 N N . GLU A 1 185 ? 9.484 -3.117 -29.094 1.00 69.62 185 GLU A N 1
ATOM 1484 C CA . GLU A 1 185 ? 9.235 -3.915 -27.895 1.00 69.62 185 GLU A CA 1
ATOM 1485 C C . GLU A 1 185 ? 10.505 -4.105 -27.057 1.00 69.62 185 GLU A C 1
ATOM 1487 O O . GLU A 1 185 ? 10.447 -4.814 -26.065 1.00 69.62 185 GLU A O 1
ATOM 1492 N N . SER A 1 186 ? 11.673 -3.577 -27.460 1.00 79.25 186 SER A N 1
ATOM 1493 C CA . SER A 1 186 ? 12.966 -3.858 -26.809 1.00 79.25 186 SER A CA 1
ATOM 1494 C C . SER A 1 186 ? 13.884 -2.632 -26.692 1.00 79.25 186 SER A C 1
ATOM 1496 O O . SER A 1 186 ? 13.856 -1.745 -27.543 1.00 79.25 186 SER A O 1
ATOM 1498 N N . GLY A 1 187 ? 14.730 -2.598 -25.661 1.00 86.75 187 GLY A N 1
ATOM 1499 C CA . GLY A 1 187 ? 15.777 -1.587 -25.454 1.00 86.75 187 GLY A CA 1
ATOM 1500 C C . GLY A 1 187 ? 16.623 -1.883 -24.212 1.00 86.75 187 GLY A C 1
ATOM 1501 O O . GLY A 1 187 ? 16.438 -2.919 -23.584 1.00 86.75 187 GLY A O 1
ATOM 1502 N N . ILE A 1 188 ? 17.546 -0.990 -23.848 1.00 91.50 188 ILE A N 1
ATOM 1503 C CA . ILE A 1 188 ? 18.473 -1.186 -22.720 1.00 91.50 188 ILE A CA 1
ATOM 1504 C C . ILE A 1 188 ? 18.026 -0.356 -21.516 1.00 91.50 188 ILE A C 1
ATOM 1506 O O . ILE A 1 188 ? 17.776 0.851 -21.633 1.00 91.50 188 ILE A O 1
ATOM 1510 N N . GLY A 1 189 ? 17.968 -0.987 -20.345 1.00 94.25 189 GLY A N 1
ATOM 1511 C CA . GLY A 1 189 ? 17.527 -0.328 -19.126 1.00 94.25 189 GLY A CA 1
ATOM 1512 C C . GLY A 1 189 ? 17.565 -1.212 -17.886 1.00 94.25 189 GLY A C 1
ATOM 1513 O O . GLY A 1 189 ? 18.301 -2.198 -17.823 1.00 94.25 189 GLY A O 1
ATOM 1514 N N . TYR A 1 190 ? 16.760 -0.850 -16.890 1.00 96.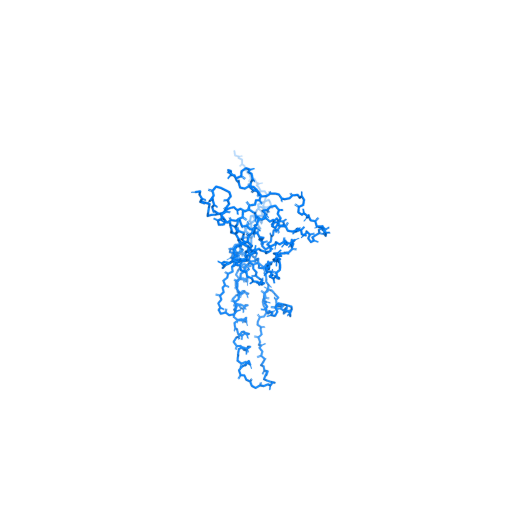12 190 TYR A N 1
ATOM 1515 C CA . TYR A 1 190 ? 16.539 -1.676 -15.706 1.00 96.12 190 TYR A CA 1
ATOM 1516 C C . TYR A 1 190 ? 15.131 -1.498 -15.122 1.00 96.12 190 TYR A C 1
ATOM 1518 O O . TYR A 1 190 ? 14.450 -0.507 -15.386 1.00 96.12 190 TYR A O 1
ATOM 1526 N N . VAL A 1 191 ? 14.681 -2.464 -14.320 1.00 96.69 191 VAL A N 1
ATOM 1527 C CA . VAL A 1 191 ? 13.375 -2.450 -13.646 1.00 96.69 191 VAL A CA 1
ATOM 1528 C C . VAL A 1 191 ? 13.582 -2.463 -12.138 1.00 96.69 191 VAL A C 1
ATOM 1530 O O . VAL A 1 191 ? 14.348 -3.276 -11.626 1.00 96.69 191 VAL A O 1
ATOM 1533 N N . TYR A 1 192 ? 12.889 -1.585 -11.417 1.00 97.31 192 TYR A N 1
ATOM 1534 C CA . TYR A 1 192 ? 13.006 -1.471 -9.965 1.00 97.31 192 TYR A CA 1
ATOM 1535 C C . TYR A 1 192 ? 11.674 -1.123 -9.295 1.00 97.31 192 TYR A C 1
ATOM 1537 O O . TYR A 1 192 ? 10.763 -0.565 -9.912 1.00 97.31 192 TYR A O 1
ATOM 1545 N N . LEU A 1 193 ? 11.566 -1.424 -8.001 1.00 97.62 193 LEU A N 1
ATOM 1546 C CA . LEU A 1 193 ? 10.450 -0.988 -7.164 1.00 97.62 193 LEU A CA 1
ATOM 1547 C C . LEU A 1 193 ? 10.704 0.414 -6.618 1.00 97.62 193 LEU A C 1
ATOM 1549 O O . LEU A 1 193 ? 11.764 0.687 -6.056 1.00 97.62 193 LEU A O 1
ATOM 1553 N N . LYS A 1 194 ? 9.709 1.298 -6.728 1.00 96.12 194 LYS A N 1
ATOM 1554 C CA . LYS A 1 194 ? 9.806 2.650 -6.158 1.00 96.12 194 LYS A CA 1
ATOM 1555 C C . LYS A 1 194 ? 9.840 2.622 -4.630 1.00 96.12 194 LYS A C 1
ATOM 1557 O O . LYS A 1 194 ? 10.495 3.451 -4.006 1.00 96.12 194 LYS A O 1
ATOM 1562 N N . GLU A 1 195 ? 9.103 1.692 -4.044 1.00 94.44 195 GLU A N 1
ATOM 1563 C CA . GLU A 1 195 ? 9.087 1.410 -2.617 1.00 94.44 195 GLU A CA 1
ATOM 1564 C C . GLU A 1 195 ? 8.887 -0.097 -2.434 1.00 94.44 195 GLU A C 1
ATOM 1566 O O . GLU A 1 195 ? 8.269 -0.716 -3.294 1.00 94.44 195 GLU A O 1
ATOM 1571 N N . LYS A 1 196 ? 9.422 -0.681 -1.355 1.00 95.06 196 LYS A N 1
ATOM 1572 C CA . LYS A 1 196 ? 9.231 -2.092 -0.985 1.00 95.06 196 LYS A CA 1
ATOM 1573 C C . LYS A 1 196 ? 8.537 -2.185 0.370 1.00 95.06 196 LYS A C 1
ATOM 1575 O O . LYS A 1 196 ? 8.752 -1.327 1.226 1.00 95.06 196 LYS A O 1
ATOM 1580 N N . GLY A 1 197 ? 7.776 -3.254 0.583 1.00 93.00 197 GLY A N 1
ATOM 1581 C CA . GLY A 1 197 ? 7.149 -3.568 1.863 1.00 93.00 197 GLY A CA 1
ATOM 1582 C C . GLY A 1 197 ? 5.625 -3.541 1.825 1.00 93.00 197 GLY A C 1
ATOM 1583 O O . GLY A 1 197 ? 5.002 -3.646 0.769 1.00 93.00 197 GLY A O 1
ATOM 1584 N N . PHE A 1 198 ? 5.041 -3.424 3.014 1.00 92.50 198 PHE A N 1
ATOM 1585 C CA . PHE A 1 198 ? 3.608 -3.545 3.262 1.00 92.50 198 PHE A CA 1
ATOM 1586 C C . PHE A 1 198 ? 2.967 -2.193 3.591 1.00 92.50 198 PHE A C 1
ATOM 1588 O O . PHE A 1 198 ? 3.651 -1.198 3.838 1.00 92.50 198 PHE A O 1
ATOM 1595 N N . PHE A 1 199 ? 1.635 -2.174 3.644 1.00 92.25 199 PHE A N 1
ATOM 1596 C CA . PHE A 1 199 ? 0.844 -0.995 4.006 1.00 92.25 199 PHE A CA 1
ATOM 1597 C C . PHE A 1 199 ? 1.101 0.206 3.090 1.00 92.25 199 PHE A C 1
ATOM 1599 O O . PHE A 1 199 ? 1.218 1.354 3.530 1.00 92.25 199 PHE A O 1
ATOM 1606 N N . LEU A 1 200 ? 1.210 -0.063 1.792 1.00 93.75 200 LEU A N 1
ATOM 1607 C CA . LEU A 1 200 ? 1.400 0.952 0.773 1.00 93.75 200 LEU A CA 1
ATOM 1608 C C . LEU A 1 200 ? 0.043 1.496 0.306 1.00 93.75 200 LEU A C 1
ATOM 1610 O O . LEU A 1 200 ? -0.904 0.725 0.124 1.00 93.75 200 LEU A O 1
ATOM 1614 N N . PRO A 1 201 ? -0.064 2.814 0.049 1.00 93.69 201 PRO A N 1
ATOM 1615 C CA . PRO A 1 201 ? -1.234 3.370 -0.629 1.00 93.69 201 PRO A CA 1
ATOM 1616 C C . PRO A 1 201 ? -1.315 2.913 -2.097 1.00 93.69 201 PRO A C 1
ATOM 1618 O O . PRO A 1 201 ? -2.385 2.925 -2.704 1.00 93.69 201 PRO A O 1
ATOM 1621 N N . ARG A 1 202 ? -0.170 2.531 -2.673 1.00 95.56 202 ARG A N 1
ATOM 1622 C CA . ARG A 1 202 ? -0.006 1.997 -4.027 1.00 95.56 202 ARG A CA 1
ATOM 1623 C C . ARG A 1 202 ? 1.336 1.279 -4.138 1.00 95.56 202 ARG A C 1
ATOM 1625 O O . ARG A 1 202 ? 2.334 1.788 -3.624 1.00 95.56 202 ARG A O 1
ATOM 1632 N N . ALA A 1 203 ? 1.365 0.155 -4.834 1.00 97.06 203 ALA A N 1
ATOM 1633 C CA . ALA A 1 203 ? 2.587 -0.539 -5.213 1.00 97.06 203 ALA A CA 1
ATOM 1634 C C . ALA A 1 203 ? 3.026 -0.057 -6.602 1.00 97.06 203 ALA A C 1
ATOM 1636 O O . ALA A 1 203 ? 2.202 0.053 -7.509 1.00 97.06 203 ALA A O 1
ATOM 1637 N N . ILE A 1 204 ? 4.305 0.293 -6.764 1.00 97.69 204 ILE A N 1
ATOM 1638 C CA . ILE A 1 204 ? 4.822 0.853 -8.019 1.00 97.69 204 ILE A CA 1
ATOM 1639 C C . ILE A 1 204 ? 6.120 0.154 -8.411 1.00 97.69 204 ILE A C 1
ATOM 1641 O O . ILE A 1 204 ? 7.118 0.261 -7.692 1.00 97.69 204 ILE A O 1
ATOM 1645 N N . ALA A 1 205 ? 6.126 -0.448 -9.598 1.00 97.62 205 ALA A N 1
ATOM 1646 C CA . ALA A 1 205 ? 7.349 -0.793 -10.314 1.00 97.62 205 ALA A CA 1
ATOM 1647 C C . ALA A 1 205 ? 7.603 0.209 -11.444 1.00 97.62 205 ALA A C 1
ATOM 1649 O O . ALA A 1 205 ? 6.669 0.774 -12.018 1.00 97.62 205 ALA A O 1
ATOM 1650 N N . VAL A 1 206 ? 8.873 0.428 -11.761 1.00 97.00 206 VAL A N 1
ATOM 1651 C CA . VAL A 1 206 ? 9.309 1.321 -12.833 1.00 97.00 206 VAL A CA 1
ATOM 1652 C C . VAL A 1 206 ? 10.291 0.571 -13.715 1.00 97.00 206 VAL A C 1
ATOM 1654 O O . VAL A 1 206 ? 11.292 0.064 -13.216 1.00 97.00 206 VAL A O 1
ATOM 1657 N N . ALA A 1 207 ? 10.016 0.518 -15.014 1.00 94.62 207 ALA A N 1
ATOM 1658 C CA . ALA A 1 207 ? 10.990 0.114 -16.017 1.00 94.62 207 ALA A CA 1
ATOM 1659 C C . ALA A 1 207 ? 11.606 1.371 -16.629 1.00 94.62 207 ALA A C 1
ATOM 1661 O O . ALA A 1 207 ? 10.943 2.103 -17.364 1.00 94.62 207 ALA A O 1
ATOM 1662 N N . ARG A 1 208 ? 12.866 1.632 -16.288 1.00 93.81 208 ARG A N 1
ATOM 1663 C CA . ARG A 1 208 ? 13.644 2.740 -16.830 1.00 93.81 208 ARG A CA 1
ATOM 1664 C C . ARG A 1 208 ? 14.354 2.285 -18.090 1.00 93.81 208 ARG A C 1
ATOM 1666 O O . ARG A 1 208 ? 15.251 1.449 -18.023 1.00 93.81 208 ARG A O 1
ATOM 1673 N N . MET A 1 209 ? 13.985 2.881 -19.213 1.00 90.44 209 MET A N 1
ATOM 1674 C CA . MET A 1 209 ? 14.618 2.690 -20.511 1.00 90.44 209 MET A CA 1
ATOM 1675 C C . MET A 1 209 ? 15.606 3.831 -20.736 1.00 90.44 209 MET A C 1
ATOM 1677 O O . MET A 1 209 ? 15.216 4.992 -20.831 1.00 90.44 209 MET A O 1
ATOM 1681 N N . ILE A 1 210 ? 16.895 3.506 -20.791 1.00 87.19 210 ILE A N 1
ATOM 1682 C CA . ILE A 1 210 ? 17.974 4.495 -20.957 1.00 87.19 210 ILE A CA 1
ATOM 1683 C C . ILE A 1 210 ? 18.298 4.676 -22.429 1.00 87.19 210 ILE A C 1
ATOM 1685 O O . ILE A 1 210 ? 18.578 5.783 -22.878 1.00 87.19 210 ILE A O 1
ATOM 1689 N N . LYS A 1 211 ? 18.263 3.570 -23.169 1.00 81.31 211 LYS A N 1
ATOM 1690 C CA . LYS A 1 211 ? 18.481 3.559 -24.605 1.00 81.31 211 LYS A CA 1
ATOM 1691 C C . LYS A 1 211 ? 17.445 2.659 -25.254 1.00 81.31 211 LYS A C 1
ATOM 1693 O O . LYS A 1 211 ? 17.641 1.452 -25.396 1.00 81.31 211 LYS A O 1
ATOM 1698 N N . ALA A 1 212 ? 16.335 3.267 -25.632 1.00 71.69 212 ALA A N 1
ATOM 1699 C CA . ALA A 1 212 ? 15.441 2.717 -26.636 1.00 71.69 212 ALA A CA 1
ATOM 1700 C C . ALA A 1 212 ? 16.047 2.912 -28.043 1.00 71.69 212 ALA A C 1
ATOM 1702 O O . ALA A 1 212 ? 17.050 3.617 -28.220 1.00 71.69 212 ALA A O 1
ATOM 1703 N N . ASN A 1 213 ? 15.469 2.272 -29.061 1.00 65.75 213 ASN A N 1
ATOM 1704 C CA . ASN A 1 213 ? 15.870 2.537 -30.446 1.00 65.75 213 ASN A CA 1
ATOM 1705 C C . ASN A 1 213 ? 15.658 4.044 -30.742 1.00 65.75 213 ASN A C 1
ATOM 1707 O O . ASN A 1 213 ? 14.719 4.655 -30.234 1.00 65.75 213 ASN A O 1
ATOM 1711 N N . ASN A 1 214 ? 16.552 4.657 -31.526 1.00 67.12 214 ASN A N 1
ATOM 1712 C CA . ASN A 1 214 ? 16.702 6.119 -31.698 1.00 67.12 214 ASN A CA 1
ATOM 1713 C C . ASN A 1 214 ? 17.298 6.889 -30.499 1.00 67.12 214 ASN A C 1
ATOM 1715 O O . ASN A 1 214 ? 17.209 8.110 -30.479 1.00 67.12 214 ASN A O 1
ATOM 1719 N N . ASN A 1 215 ? 17.942 6.215 -29.535 1.00 75.12 215 ASN A N 1
ATOM 1720 C CA . ASN A 1 215 ? 18.540 6.826 -28.330 1.00 75.12 215 ASN A CA 1
ATOM 1721 C C . ASN A 1 215 ? 17.539 7.534 -27.396 1.00 75.12 215 ASN A C 1
ATOM 1723 O O . ASN A 1 215 ? 17.960 8.276 -26.509 1.00 75.12 215 ASN A O 1
ATOM 1727 N N . ALA A 1 216 ? 16.240 7.266 -27.542 1.00 82.56 216 ALA A N 1
ATOM 1728 C CA . ALA A 1 216 ? 15.234 7.792 -26.632 1.00 82.56 216 ALA A CA 1
ATOM 1729 C C . ALA A 1 216 ? 15.394 7.198 -25.221 1.00 82.56 216 ALA A C 1
ATOM 1731 O O . ALA A 1 216 ? 15.824 6.050 -25.053 1.00 82.56 216 ALA A O 1
ATOM 1732 N N . SER A 1 217 ? 14.998 7.967 -24.208 1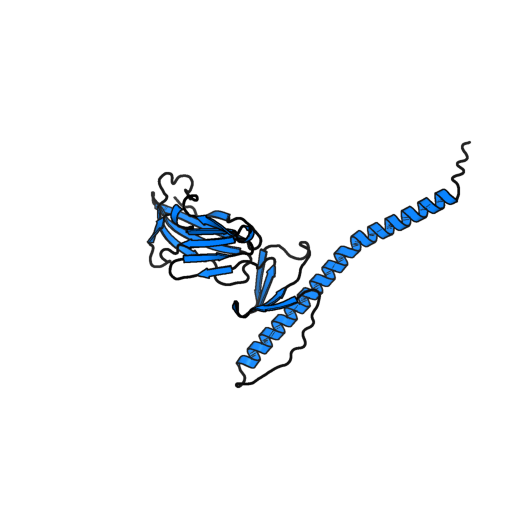.00 88.31 217 SER A N 1
ATOM 1733 C CA . SER A 1 217 ? 14.941 7.529 -22.809 1.00 88.31 217 SER A CA 1
ATOM 1734 C C . SER A 1 217 ? 13.573 7.833 -22.212 1.00 88.31 217 SER A C 1
ATOM 1736 O O . SER A 1 217 ? 12.985 8.875 -22.499 1.00 88.31 217 SER A O 1
ATOM 1738 N N . PHE A 1 218 ? 13.038 6.907 -21.418 1.00 90.06 218 PHE A N 1
ATOM 1739 C CA . PHE A 1 218 ? 11.739 7.057 -20.763 1.00 90.06 218 PHE A CA 1
ATOM 1740 C C . PHE A 1 218 ? 11.571 6.081 -19.599 1.00 90.06 218 PHE A C 1
ATOM 1742 O O . PHE A 1 218 ? 12.221 5.041 -19.533 1.00 90.06 218 PHE A O 1
ATOM 1749 N N . ASP A 1 219 ? 10.638 6.391 -18.704 1.00 93.00 219 ASP A N 1
ATOM 1750 C CA . ASP A 1 219 ? 10.257 5.533 -17.586 1.00 93.00 219 ASP A CA 1
ATOM 1751 C C . ASP A 1 219 ? 8.821 5.016 -17.803 1.00 93.00 219 ASP A C 1
ATOM 1753 O O . ASP A 1 219 ? 7.881 5.812 -17.907 1.00 93.00 219 ASP A O 1
ATOM 1757 N N . ILE A 1 220 ? 8.631 3.692 -17.836 1.00 92.69 220 ILE A N 1
ATOM 1758 C CA . ILE A 1 220 ? 7.307 3.049 -17.786 1.00 92.69 220 ILE A CA 1
ATOM 1759 C C . ILE A 1 220 ? 6.964 2.773 -16.325 1.00 92.69 220 ILE A C 1
ATOM 1761 O O . ILE A 1 220 ? 7.682 2.049 -15.636 1.00 92.69 220 ILE A O 1
ATOM 1765 N N . TYR A 1 221 ? 5.849 3.314 -15.853 1.00 95.94 221 TYR A N 1
ATOM 1766 C CA . TYR A 1 221 ? 5.333 3.067 -14.513 1.00 95.94 221 TYR A CA 1
ATOM 1767 C C . TYR A 1 221 ? 4.243 2.009 -14.549 1.00 95.94 221 TYR A C 1
ATOM 1769 O O . TYR A 1 221 ? 3.305 2.120 -15.333 1.00 95.94 221 TYR A O 1
ATOM 1777 N N . PHE A 1 222 ? 4.341 1.048 -13.638 1.00 96.25 222 PHE A N 1
ATOM 1778 C CA . PHE A 1 222 ? 3.317 0.057 -13.334 1.00 96.25 222 PHE A CA 1
ATOM 1779 C C . PHE A 1 222 ? 2.806 0.347 -11.928 1.00 96.25 222 PHE A C 1
ATOM 1781 O O . PHE A 1 222 ? 3.463 0.011 -10.942 1.00 96.25 222 PHE A O 1
ATOM 1788 N N . GLU A 1 223 ? 1.674 1.037 -11.831 1.00 97.06 223 GLU A N 1
ATOM 1789 C CA . GLU A 1 223 ? 1.081 1.460 -10.565 1.00 97.06 223 GLU A CA 1
ATOM 1790 C C . GLU A 1 223 ? -0.160 0.626 -10.255 1.00 97.06 223 GLU A C 1
ATOM 1792 O O . GLU A 1 223 ? -1.139 0.641 -11.000 1.00 97.06 223 GLU A O 1
ATOM 1797 N N . LEU A 1 224 ? -0.129 -0.066 -9.117 1.00 96.75 224 LEU A N 1
ATOM 1798 C CA . LEU A 1 224 ? -1.254 -0.802 -8.560 1.00 96.75 224 LEU A CA 1
ATOM 1799 C C . LEU A 1 224 ? -1.780 -0.061 -7.318 1.00 96.75 224 LEU A C 1
ATOM 1801 O O . LEU A 1 224 ? -1.180 -0.163 -6.241 1.00 96.75 224 LEU A O 1
ATOM 1805 N N . PRO A 1 225 ? -2.875 0.713 -7.431 1.00 95.25 225 PRO A N 1
ATOM 1806 C CA . PRO A 1 225 ? -3.488 1.372 -6.281 1.00 95.25 225 PRO A CA 1
ATOM 1807 C C . PRO A 1 225 ? -4.052 0.346 -5.296 1.00 95.25 225 PRO A C 1
ATOM 1809 O O . PRO A 1 225 ? -4.514 -0.711 -5.702 1.00 95.25 225 PRO A O 1
ATOM 1812 N N . SER A 1 226 ? -4.075 0.653 -4.003 1.00 92.06 226 SER A N 1
ATOM 1813 C CA . SER A 1 226 ? -4.496 -0.288 -2.950 1.00 92.06 226 SER A CA 1
ATOM 1814 C C . SER A 1 226 ? -5.944 -0.785 -3.005 1.00 92.06 226 SER A C 1
ATOM 1816 O O . SER A 1 226 ? -6.229 -1.865 -2.494 1.00 92.06 226 SER A O 1
ATOM 1818 N N . ASP A 1 227 ? -6.849 -0.016 -3.605 1.00 87.88 227 ASP A N 1
ATOM 1819 C CA . ASP A 1 227 ? -8.290 -0.293 -3.642 1.00 87.88 227 ASP A CA 1
ATOM 1820 C C . ASP A 1 227 ? -8.800 -0.217 -5.087 1.00 87.88 227 ASP A C 1
ATOM 1822 O O . ASP A 1 227 ? -9.636 0.612 -5.446 1.00 87.88 227 ASP A O 1
ATOM 1826 N N . SER A 1 228 ? -8.150 -0.958 -5.984 1.00 90.69 228 SER A N 1
ATOM 1827 C CA . SER A 1 228 ? -8.473 -0.955 -7.413 1.00 90.69 228 SER A CA 1
ATOM 1828 C C . SER A 1 228 ? -8.270 -2.335 -8.028 1.00 90.69 228 SER A C 1
ATOM 1830 O O . SER A 1 228 ? -7.337 -3.055 -7.684 1.00 90.69 228 SER A O 1
ATOM 1832 N N . ASP A 1 229 ? -9.142 -2.695 -8.956 1.00 91.94 229 ASP A N 1
ATOM 1833 C CA . ASP A 1 229 ? -9.127 -3.946 -9.718 1.00 91.94 229 ASP A CA 1
ATOM 1834 C C . ASP A 1 229 ? -8.434 -3.796 -11.084 1.00 91.94 229 ASP A C 1
ATOM 1836 O O . ASP A 1 229 ? -8.545 -4.662 -11.950 1.00 91.94 229 ASP A O 1
ATOM 1840 N N . PHE A 1 230 ? -7.678 -2.712 -11.269 1.00 91.56 230 PHE A N 1
ATOM 1841 C CA . PHE A 1 230 ? -6.917 -2.413 -12.477 1.00 91.56 230 PHE A CA 1
ATOM 1842 C C . PHE A 1 230 ? -5.467 -2.030 -12.157 1.00 91.56 230 PHE A C 1
ATOM 1844 O O . PHE A 1 230 ? -5.159 -1.482 -11.097 1.00 91.56 230 PHE A O 1
ATOM 1851 N N . LEU A 1 231 ? -4.580 -2.291 -13.119 1.00 93.50 231 LEU A N 1
ATOM 1852 C CA . LEU A 1 231 ? -3.192 -1.833 -13.135 1.00 93.50 231 LEU A CA 1
ATOM 1853 C C . LEU A 1 231 ? -3.096 -0.583 -14.017 1.00 93.50 231 LEU A C 1
ATOM 1855 O O . LEU A 1 231 ? -3.511 -0.611 -15.174 1.00 93.50 231 LEU A O 1
ATOM 1859 N N . LEU A 1 232 ? -2.539 0.505 -13.488 1.00 94.56 232 LEU A N 1
ATOM 1860 C CA . LEU A 1 232 ? -2.242 1.701 -14.271 1.00 94.56 232 LEU A CA 1
ATOM 1861 C C . LEU A 1 232 ? -0.859 1.570 -14.899 1.00 94.56 232 LEU A C 1
ATOM 1863 O O . LEU A 1 232 ? 0.125 1.321 -14.202 1.00 94.56 232 LEU A O 1
ATOM 1867 N N . ILE A 1 233 ? -0.789 1.784 -16.210 1.00 92.69 233 ILE A N 1
ATOM 1868 C CA . ILE A 1 233 ? 0.461 1.791 -16.968 1.00 92.69 233 ILE A CA 1
ATOM 1869 C C . ILE A 1 233 ? 0.581 3.142 -17.663 1.00 92.69 233 ILE A C 1
ATOM 1871 O O . ILE A 1 233 ? -0.324 3.538 -18.397 1.00 92.69 233 ILE A O 1
ATOM 1875 N N . TYR A 1 234 ? 1.666 3.872 -17.411 1.00 92.00 234 TYR A N 1
ATOM 1876 C CA . TYR A 1 234 ? 1.876 5.191 -18.010 1.00 92.00 234 TYR A CA 1
ATOM 1877 C C . TYR A 1 234 ? 3.364 5.530 -18.163 1.00 92.00 234 TYR A C 1
ATOM 1879 O O . TYR A 1 234 ? 4.216 5.003 -17.448 1.00 92.00 234 TYR A O 1
ATOM 1887 N N . LEU A 1 235 ? 3.671 6.448 -19.082 1.00 90.06 235 LEU A N 1
ATOM 1888 C CA . LEU A 1 235 ? 5.028 6.915 -19.376 1.00 90.06 235 LEU A CA 1
ATOM 1889 C C . LEU A 1 235 ? 5.339 8.234 -18.660 1.00 90.06 235 LEU A C 1
ATOM 1891 O O . LEU A 1 235 ? 4.472 9.100 -18.529 1.00 90.06 235 LEU A O 1
ATOM 1895 N N . LYS A 1 236 ? 6.590 8.410 -18.225 1.00 92.06 236 LYS A N 1
ATOM 1896 C CA . LYS A 1 236 ? 7.149 9.703 -17.788 1.00 92.06 236 LYS A CA 1
ATOM 1897 C C . LYS A 1 236 ? 8.591 9.854 -18.264 1.00 92.06 236 LYS A C 1
ATOM 1899 O O . LYS A 1 236 ? 9.199 8.894 -18.725 1.00 92.06 236 LYS A O 1
ATOM 1904 N N . ASN A 1 237 ? 9.135 11.062 -18.099 1.00 87.81 237 ASN A N 1
ATOM 1905 C CA . ASN A 1 237 ? 10.538 11.388 -18.380 1.00 87.81 237 ASN A CA 1
ATOM 1906 C C . ASN A 1 237 ? 10.958 11.035 -19.815 1.00 87.81 237 ASN A C 1
ATOM 1908 O O . ASN A 1 237 ? 12.053 10.531 -20.030 1.00 87.81 237 ASN A O 1
ATOM 1912 N N . TYR A 1 238 ? 10.059 11.262 -20.774 1.00 84.06 238 TYR A N 1
ATOM 1913 C CA . TYR A 1 238 ? 10.289 10.948 -22.176 1.00 84.06 238 TYR A CA 1
ATOM 1914 C C . TYR A 1 238 ? 11.206 11.998 -22.812 1.00 84.06 238 TYR A C 1
ATOM 1916 O O . TYR A 1 238 ? 10.821 13.162 -22.924 1.00 84.06 238 TYR A O 1
ATOM 1924 N N . ASN A 1 239 ? 12.402 11.575 -23.222 1.00 81.62 239 ASN A N 1
ATOM 1925 C CA . ASN A 1 239 ? 13.368 12.382 -23.962 1.00 81.62 239 ASN A CA 1
ATOM 1926 C C . ASN A 1 239 ? 13.720 11.673 -25.277 1.00 81.62 239 ASN A C 1
ATOM 1928 O O . ASN A 1 239 ? 13.975 10.465 -25.268 1.00 81.62 239 ASN A O 1
ATOM 1932 N N . ILE A 1 240 ? 13.756 12.435 -26.373 1.00 74.25 240 ILE A N 1
ATOM 1933 C CA . ILE A 1 240 ? 14.229 12.014 -27.703 1.00 74.25 240 ILE A CA 1
ATOM 1934 C C . ILE A 1 240 ? 15.576 12.683 -27.967 1.00 74.25 240 ILE A C 1
ATOM 1936 O O . ILE A 1 240 ? 15.680 13.893 -27.659 1.00 74.25 240 ILE A O 1
#

Secondary structure (DSSP, 8-state):
-------HHHHHHHHHHHHHHHHHHHHHHHHHHHHHHHHHHHHHHHHHHHHHHHHHHHHHHTSPTT----------SSEEEEETTTTEEEEE----TTTS-TT-EEEETTEEEES---EEEEE-SSEEEEE-SSEEEEEE----SSS-EEEEGGGSEEEEEETTTTEEEEGGG-----TT-TT-SEEEEEEEESS-EEEESEEEEEEEEEEEGGG-EEEEEEEEETT-SS-EEEEEEEE-

pLDDT: mean 87.55, std 10.48, range [42.31, 98.0]